Protein AF-A0A6G1WZW9-F1 (afdb_monomer_lite)

Radius of gyration: 21.24 Å; chains: 1; bounding box: 49×37×58 Å

pLDDT: mean 84.38, std 17.24, range [28.78, 98.56]

Secondary structure (DSSP, 8-state):
----SHHHHHHHHHHHHHHHHHHHTT-------PPPPPPTT-EE-PPPSSSTTSSHHHHHHHHTT-EEEEEE-SS-HHHHHHHHHHHHHHTTPEEEEEEEEETTEEEEEEEETTEEEEEEEETTEEEEEEEEHHHHHHHHHHHHHHHHTSPPPP-EEEEEEETTEEEEEEEE--B-GGGEEEEEESSTT----EE-SS-B-SSEEEEEE--SEEEEEEEEETTT--EEEEEEEEEE-

Structure (mmCIF, N/CA/C/O backbone):
data_AF-A0A6G1WZW9-F1
#
_entry.id   AF-A0A6G1WZW9-F1
#
loop_
_atom_site.group_PDB
_atom_site.id
_atom_site.type_symbol
_atom_site.label_atom_id
_atom_site.label_alt_id
_atom_site.label_comp_id
_atom_site.label_asym_id
_atom_site.label_entity_id
_atom_site.label_seq_id
_atom_site.pdbx_PDB_ins_code
_atom_site.Cartn_x
_atom_site.Cartn_y
_atom_site.Cartn_z
_atom_site.occupancy
_atom_site.B_iso_or_equiv
_atom_site.auth_seq_id
_atom_site.auth_comp_id
_atom_site.auth_asym_id
_atom_site.auth_atom_id
_atom_site.pdbx_PDB_model_num
ATOM 1 N N . MET A 1 1 ? -11.661 20.742 0.330 1.00 28.78 1 MET A N 1
ATOM 2 C CA . MET A 1 1 ? -10.352 20.263 -0.166 1.00 28.78 1 MET A CA 1
ATOM 3 C C . MET A 1 1 ? -10.230 18.809 0.256 1.00 28.78 1 MET A C 1
ATOM 5 O O . MET A 1 1 ? -10.543 18.495 1.394 1.00 28.78 1 MET A O 1
ATOM 9 N N . ARG A 1 2 ? -9.991 17.907 -0.697 1.00 29.84 2 ARG A N 1
ATOM 10 C CA . ARG A 1 2 ? -10.189 16.458 -0.561 1.00 29.84 2 ARG A CA 1
ATOM 11 C C . ARG A 1 2 ? -8.811 15.830 -0.314 1.00 29.84 2 ARG A C 1
ATOM 13 O O . ARG A 1 2 ? -8.079 15.646 -1.274 1.00 29.84 2 ARG A O 1
ATOM 20 N N . ASN A 1 3 ? -8.464 15.540 0.945 1.00 31.55 3 ASN A N 1
ATOM 21 C CA . ASN A 1 3 ? -7.230 14.841 1.354 1.00 31.55 3 ASN A CA 1
ATOM 22 C C . ASN A 1 3 ? -7.277 13.356 0.945 1.00 31.55 3 ASN A C 1
ATOM 24 O O . ASN A 1 3 ? -7.339 12.462 1.782 1.00 31.55 3 ASN A O 1
ATOM 28 N N . ARG A 1 4 ? -7.325 13.081 -0.358 1.00 34.53 4 ARG A N 1
ATOM 29 C CA . ARG A 1 4 ? -7.194 11.734 -0.923 1.00 34.53 4 ARG A CA 1
ATOM 30 C C . ARG A 1 4 ? -5.860 11.691 -1.650 1.00 34.53 4 ARG A C 1
ATOM 32 O O . ARG A 1 4 ? -5.701 12.419 -2.621 1.00 34.53 4 ARG A O 1
ATOM 39 N N . GLY A 1 5 ? -4.908 10.910 -1.152 1.00 38.69 5 GLY A N 1
ATOM 40 C CA . GLY A 1 5 ? -3.671 10.653 -1.890 1.00 38.69 5 GLY A CA 1
ATOM 41 C C . GLY A 1 5 ? -2.521 10.140 -1.034 1.00 38.69 5 GLY A C 1
ATOM 42 O O . GLY A 1 5 ? -1.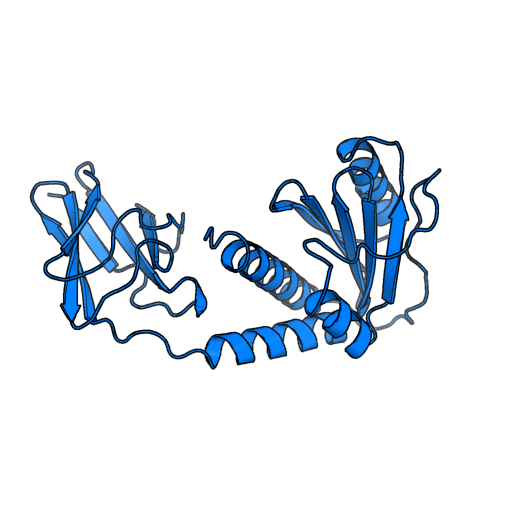861 9.196 -1.421 1.00 38.69 5 GLY A O 1
ATOM 43 N N . ILE A 1 6 ? -2.290 10.687 0.159 1.00 42.31 6 ILE A N 1
ATOM 44 C CA . ILE A 1 6 ? -1.023 10.408 0.858 1.00 42.31 6 ILE A CA 1
ATOM 45 C C . ILE A 1 6 ? -1.021 9.024 1.543 1.00 42.31 6 ILE A C 1
ATOM 47 O O . ILE A 1 6 ? -0.039 8.295 1.462 1.00 42.31 6 ILE A O 1
ATOM 51 N N . SER A 1 7 ? -2.135 8.594 2.145 1.00 49.25 7 SER A N 1
ATOM 52 C CA . SER A 1 7 ? -2.177 7.342 2.925 1.00 49.25 7 SER A CA 1
ATOM 53 C C . SER A 1 7 ? -2.029 6.063 2.086 1.00 49.25 7 SER A C 1
ATOM 55 O O . SER A 1 7 ? -1.338 5.133 2.502 1.00 49.25 7 SER A O 1
ATOM 57 N N . SER A 1 8 ? -2.642 6.004 0.901 1.00 46.62 8 SER A N 1
ATOM 58 C CA . SER A 1 8 ? -2.640 4.795 0.063 1.00 46.62 8 SER A CA 1
ATOM 59 C C . SER A 1 8 ? -1.301 4.578 -0.648 1.00 46.62 8 SER A C 1
ATOM 61 O O . SER A 1 8 ? -0.878 3.441 -0.836 1.00 46.62 8 SER A O 1
ATOM 63 N N . VAL A 1 9 ? -0.608 5.669 -0.980 1.00 50.78 9 VAL A N 1
ATOM 64 C CA . VAL A 1 9 ? 0.716 5.659 -1.624 1.00 50.78 9 VAL A CA 1
ATOM 65 C C . VAL A 1 9 ? 1.805 5.234 -0.644 1.00 50.78 9 VAL A C 1
ATOM 67 O O . VAL A 1 9 ? 2.686 4.455 -0.997 1.00 50.78 9 VAL A O 1
ATOM 70 N N . ILE A 1 10 ? 1.699 5.661 0.617 1.00 51.78 10 ILE A N 1
ATOM 71 C CA . ILE A 1 10 ? 2.628 5.266 1.683 1.00 51.78 10 ILE A CA 1
ATOM 72 C C . ILE A 1 10 ? 2.510 3.768 1.995 1.00 51.78 10 ILE A C 1
ATOM 74 O O . ILE A 1 10 ? 3.528 3.086 2.092 1.00 51.78 10 ILE A O 1
ATOM 78 N N . LEU A 1 11 ? 1.288 3.230 2.108 1.00 48.59 11 LEU A N 1
ATOM 79 C CA . LEU A 1 11 ? 1.086 1.801 2.374 1.00 48.59 11 LEU A CA 1
ATOM 80 C C . LEU A 1 11 ? 1.647 0.932 1.237 1.00 48.59 11 LEU A C 1
ATOM 82 O O . LEU A 1 11 ? 2.302 -0.072 1.503 1.00 48.59 11 LEU A O 1
ATOM 86 N N . LEU A 1 12 ? 1.443 1.344 -0.019 1.00 55.56 12 LEU A N 1
ATOM 87 C CA . LEU A 1 12 ? 1.999 0.670 -1.193 1.00 55.56 12 LEU A CA 1
ATOM 88 C C . LEU A 1 12 ? 3.527 0.598 -1.146 1.00 55.56 12 LEU A C 1
ATOM 90 O O . LEU A 1 12 ? 4.101 -0.460 -1.373 1.00 55.56 12 LEU A O 1
ATOM 94 N N . MET A 1 13 ? 4.179 1.712 -0.829 1.00 58.22 13 M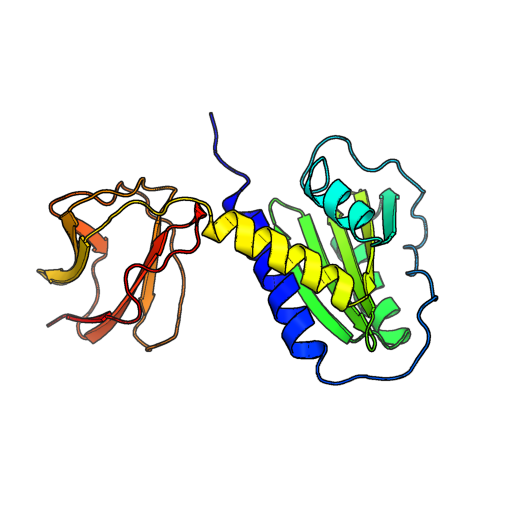ET A N 1
ATOM 95 C CA . MET A 1 13 ? 5.637 1.817 -0.852 1.00 58.22 13 MET A CA 1
ATOM 96 C C . MET A 1 13 ? 6.293 1.059 0.302 1.00 58.22 13 MET A C 1
ATOM 98 O O . MET A 1 13 ? 7.293 0.378 0.092 1.00 58.22 13 MET A O 1
ATOM 102 N N . VAL A 1 14 ? 5.684 1.080 1.492 1.00 53.62 14 VAL A N 1
ATOM 103 C CA . VAL A 1 14 ? 6.112 0.248 2.627 1.00 53.62 14 VAL A CA 1
ATOM 104 C C . VAL A 1 14 ? 5.950 -1.239 2.298 1.00 53.62 14 VAL A C 1
ATOM 106 O O . VAL A 1 14 ? 6.833 -2.031 2.612 1.00 53.62 14 VAL A O 1
ATOM 109 N N . VAL A 1 15 ? 4.876 -1.630 1.604 1.00 55.22 15 VAL A N 1
ATOM 110 C CA . VAL A 1 15 ? 4.689 -3.012 1.139 1.00 55.22 15 VAL A CA 1
ATOM 111 C C . VAL A 1 15 ? 5.742 -3.385 0.088 1.00 55.22 15 VAL A C 1
ATOM 113 O O . VAL A 1 15 ? 6.395 -4.408 0.246 1.00 55.22 15 VAL A O 1
ATOM 116 N N . ILE A 1 16 ? 5.993 -2.552 -0.928 1.00 59.66 16 ILE A N 1
ATOM 117 C CA . ILE A 1 16 ? 7.043 -2.801 -1.936 1.00 59.66 16 ILE A CA 1
ATOM 118 C C . ILE A 1 16 ? 8.416 -2.973 -1.265 1.00 59.66 16 ILE A C 1
ATOM 120 O O . ILE A 1 16 ? 9.127 -3.937 -1.546 1.00 59.66 16 ILE A O 1
ATOM 124 N N . ALA A 1 17 ? 8.760 -2.080 -0.337 1.00 54.97 17 ALA A N 1
ATOM 125 C CA . ALA A 1 17 ? 10.016 -2.105 0.398 1.00 54.97 17 ALA A CA 1
ATOM 126 C C . ALA A 1 17 ? 10.187 -3.354 1.269 1.00 54.97 17 ALA A C 1
ATOM 128 O O . ALA A 1 17 ? 11.214 -4.026 1.196 1.00 54.97 17 ALA A O 1
ATOM 129 N N . ILE A 1 18 ? 9.172 -3.693 2.073 1.00 54.22 18 ILE A N 1
ATOM 130 C CA . ILE A 1 18 ? 9.205 -4.867 2.955 1.00 54.22 18 ILE A CA 1
ATOM 131 C C . ILE A 1 18 ? 9.372 -6.145 2.134 1.00 54.22 18 ILE A C 1
ATOM 133 O O . ILE A 1 18 ? 10.120 -7.037 2.543 1.00 54.22 18 ILE A O 1
ATOM 137 N N . ILE A 1 19 ? 8.720 -6.244 0.971 1.00 56.47 19 ILE A N 1
ATOM 138 C CA . ILE A 1 19 ? 8.815 -7.470 0.183 1.00 56.47 19 ILE A CA 1
ATOM 139 C C . ILE A 1 19 ? 10.191 -7.598 -0.499 1.00 56.47 19 ILE A C 1
ATOM 141 O O . ILE A 1 19 ? 10.751 -8.694 -0.519 1.00 56.47 19 ILE A O 1
ATOM 145 N N . PHE A 1 20 ? 10.797 -6.499 -0.962 1.00 54.00 20 PHE A N 1
ATOM 146 C CA . PHE A 1 20 ? 12.168 -6.540 -1.488 1.00 54.00 20 PHE A CA 1
ATOM 147 C C . PHE A 1 20 ? 13.218 -6.858 -0.407 1.00 54.00 20 PHE A C 1
ATOM 149 O O . PHE A 1 20 ? 14.160 -7.604 -0.679 1.00 54.00 20 PHE A O 1
ATOM 156 N N . ILE A 1 21 ? 13.026 -6.401 0.838 1.00 53.59 21 ILE A N 1
ATOM 157 C CA . ILE A 1 21 ? 13.901 -6.749 1.975 1.00 53.59 21 ILE A CA 1
ATOM 158 C C . ILE A 1 21 ? 13.804 -8.246 2.315 1.00 53.59 21 ILE A C 1
ATOM 160 O O . ILE A 1 21 ? 14.825 -8.901 2.527 1.00 53.59 21 ILE A O 1
ATOM 164 N N . ALA A 1 22 ? 12.595 -8.821 2.333 1.00 47.50 22 ALA A N 1
ATOM 165 C CA . ALA A 1 22 ? 12.401 -10.236 2.658 1.00 47.50 22 ALA A CA 1
ATOM 166 C C . ALA A 1 22 ? 13.015 -11.179 1.607 1.00 47.50 22 ALA A C 1
ATOM 168 O O . ALA A 1 22 ? 13.527 -12.246 1.948 1.00 47.50 22 ALA A O 1
ATOM 169 N N . ALA A 1 23 ? 12.988 -10.785 0.335 1.00 48.12 23 ALA A N 1
ATOM 170 C CA . ALA A 1 23 ? 13.465 -11.612 -0.764 1.00 48.12 23 ALA A CA 1
ATOM 171 C C . ALA A 1 23 ? 14.936 -11.340 -1.157 1.00 48.12 23 ALA A C 1
ATOM 173 O O . ALA A 1 23 ? 15.568 -12.201 -1.773 1.00 48.12 23 ALA A O 1
ATOM 174 N N . GLY A 1 24 ? 15.532 -10.211 -0.754 1.00 45.97 24 GLY A N 1
ATOM 175 C CA . GLY A 1 24 ? 16.951 -9.893 -0.981 1.00 45.97 24 GLY A CA 1
ATOM 176 C C . GLY A 1 24 ? 17.954 -10.756 -0.203 1.00 45.97 24 GLY A C 1
ATOM 177 O O . GLY A 1 24 ? 19.117 -10.851 -0.588 1.00 45.97 24 GLY A O 1
ATOM 178 N N . TYR A 1 25 ? 17.519 -11.472 0.837 1.00 49.00 25 TYR A N 1
ATOM 179 C CA . TYR A 1 25 ? 18.408 -12.329 1.632 1.00 49.00 25 TYR A CA 1
ATOM 180 C C . TYR A 1 25 ? 18.945 -13.569 0.890 1.00 49.00 25 TYR A C 1
ATOM 182 O O . TYR A 1 25 ? 19.850 -14.227 1.403 1.00 49.00 25 TYR A O 1
ATOM 190 N N . PHE A 1 26 ? 18.424 -13.915 -0.297 1.00 42.56 26 PHE A N 1
ATOM 191 C CA . PHE A 1 26 ? 18.672 -15.230 -0.906 1.00 42.56 26 PHE A CA 1
ATOM 192 C C . PHE A 1 26 ? 19.530 -15.248 -2.184 1.00 42.56 26 PHE A C 1
ATOM 194 O O . PHE A 1 26 ? 19.677 -16.309 -2.787 1.00 42.56 26 PHE A O 1
ATOM 201 N N . SER A 1 27 ? 20.115 -14.147 -2.669 1.00 41.75 27 SER A N 1
ATOM 202 C CA . SER A 1 27 ? 20.816 -14.209 -3.968 1.00 41.75 27 SER A CA 1
ATOM 203 C C . SER A 1 27 ? 22.025 -13.291 -4.091 1.00 41.75 27 SER A C 1
ATOM 205 O O . SER A 1 27 ? 21.904 -12.074 -4.163 1.00 41.75 27 SER A O 1
ATOM 207 N N . LEU A 1 28 ? 23.206 -13.905 -4.204 1.00 39.34 28 LEU A N 1
ATOM 208 C CA . LEU A 1 28 ? 24.446 -13.246 -4.599 1.00 39.34 28 LEU A CA 1
ATOM 209 C C . LEU A 1 28 ? 25.001 -13.897 -5.872 1.00 39.34 28 LEU A C 1
ATOM 211 O O . LEU A 1 28 ? 25.071 -15.120 -5.973 1.00 39.34 28 LEU A O 1
ATOM 215 N N . THR A 1 29 ? 25.501 -13.036 -6.764 1.00 41.94 29 THR A N 1
ATOM 216 C CA . THR A 1 29 ? 26.379 -13.278 -7.931 1.00 41.94 29 THR A CA 1
ATOM 217 C C . THR A 1 29 ? 25.750 -13.461 -9.323 1.00 41.94 29 THR A C 1
ATOM 219 O O . THR A 1 29 ? 25.856 -14.512 -9.947 1.00 41.94 29 THR A O 1
ATOM 222 N N . ARG A 1 30 ? 25.280 -12.350 -9.910 1.00 43.72 30 ARG A N 1
ATOM 223 C CA . ARG A 1 30 ? 25.332 -12.096 -11.365 1.00 43.72 30 ARG A CA 1
ATOM 224 C C . ARG A 1 30 ? 25.345 -10.588 -11.640 1.00 43.72 30 ARG A C 1
ATOM 226 O O . ARG A 1 30 ? 24.999 -9.793 -10.771 1.00 43.72 30 ARG A O 1
ATOM 233 N N . LYS A 1 31 ? 25.837 -10.183 -12.815 1.00 43.81 31 LYS A N 1
ATOM 234 C CA . LYS A 1 31 ? 25.855 -8.773 -13.238 1.00 43.81 31 LYS A CA 1
ATOM 235 C C . LYS A 1 31 ? 24.488 -8.387 -13.805 1.00 43.81 31 LYS A C 1
ATOM 237 O O . LYS A 1 31 ? 24.008 -9.079 -14.701 1.00 43.81 31 LYS A O 1
ATOM 242 N N . SER A 1 32 ? 23.930 -7.287 -13.302 1.00 50.56 32 SER A N 1
ATOM 243 C CA . SER A 1 32 ? 22.724 -6.638 -13.817 1.00 50.56 32 SER A CA 1
ATOM 244 C C . SER A 1 32 ? 22.966 -6.017 -15.193 1.00 50.56 32 SER A C 1
ATOM 246 O O . SER A 1 32 ? 24.089 -5.607 -15.506 1.00 50.56 32 SER A O 1
ATOM 248 N N . GLY A 1 33 ? 21.925 -5.959 -16.027 1.00 57.50 33 GLY A N 1
ATOM 249 C CA . GLY A 1 33 ? 22.013 -5.283 -17.330 1.00 57.50 33 GLY A CA 1
ATOM 250 C C . GLY A 1 33 ? 21.022 -5.714 -18.410 1.00 57.50 33 GLY A C 1
ATOM 251 O O . GLY A 1 33 ? 21.137 -5.234 -19.533 1.00 57.50 33 GLY A O 1
ATOM 252 N N . GLU A 1 34 ? 20.077 -6.612 -18.126 1.00 71.88 34 GLU A N 1
ATOM 253 C CA . GLU A 1 34 ? 18.998 -6.891 -19.080 1.00 71.88 34 GLU A CA 1
ATOM 254 C C . GLU A 1 34 ? 17.882 -5.856 -18.891 1.00 71.88 34 GLU A C 1
ATOM 256 O O . GLU A 1 34 ? 17.328 -5.744 -17.798 1.00 71.88 34 GLU A O 1
ATOM 261 N N . GLU A 1 35 ? 17.569 -5.098 -19.942 1.00 84.56 35 GLU A N 1
ATOM 262 C CA . GLU A 1 35 ? 16.436 -4.169 -19.943 1.00 84.56 35 GLU A CA 1
ATOM 263 C C . GLU A 1 35 ? 15.110 -4.924 -19.765 1.00 84.56 35 GLU A C 1
ATOM 265 O O . GLU A 1 35 ? 14.941 -6.055 -20.239 1.00 84.56 35 GLU A O 1
ATOM 270 N N . LEU A 1 36 ? 14.146 -4.289 -19.092 1.00 92.44 36 LEU A N 1
ATOM 271 C CA . LEU A 1 36 ? 12.808 -4.855 -18.946 1.00 92.44 36 LEU A CA 1
ATOM 272 C C . LEU A 1 3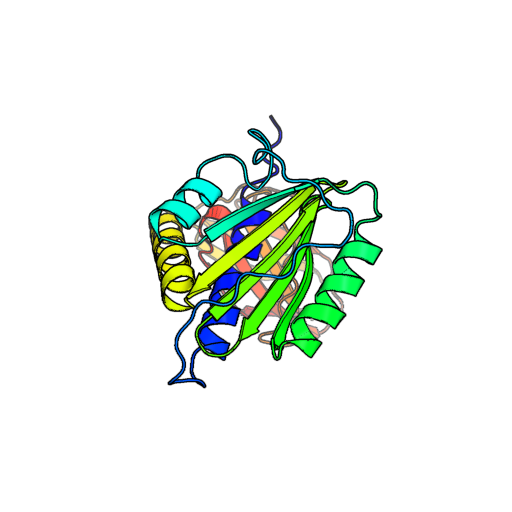6 ? 12.117 -4.998 -20.308 1.00 92.44 36 LEU A C 1
ATOM 274 O O . LEU A 1 36 ? 12.235 -4.116 -21.161 1.00 92.44 36 LEU A O 1
ATOM 278 N N . PRO A 1 37 ? 11.351 -6.082 -20.519 1.00 96.00 37 PRO A N 1
ATOM 279 C CA . PRO A 1 37 ? 10.633 -6.270 -21.766 1.00 96.00 37 PRO A CA 1
ATOM 280 C C . PRO A 1 37 ? 9.540 -5.200 -21.915 1.00 96.00 37 PRO A C 1
ATOM 282 O O . PRO A 1 37 ? 8.797 -4.908 -20.976 1.00 96.00 37 PRO A O 1
ATOM 285 N N . VAL A 1 38 ? 9.432 -4.615 -23.107 1.00 96.25 38 VAL A N 1
ATOM 286 C CA . VAL A 1 38 ? 8.397 -3.625 -23.441 1.00 96.25 38 VAL A CA 1
ATOM 287 C C . VAL A 1 38 ? 7.176 -4.344 -24.006 1.00 96.25 38 VAL A C 1
ATOM 289 O O . VAL A 1 38 ? 7.316 -5.202 -24.880 1.00 96.25 38 VAL A O 1
ATOM 292 N N . TYR A 1 39 ? 5.983 -3.991 -23.519 1.00 97.06 39 TYR A N 1
ATOM 293 C CA . TYR A 1 39 ? 4.730 -4.577 -23.996 1.00 97.06 39 TYR A CA 1
ATOM 294 C C . TYR A 1 39 ? 4.574 -4.422 -25.528 1.00 97.06 39 TYR A C 1
ATOM 296 O O . TYR A 1 39 ? 4.766 -3.316 -26.048 1.00 97.06 39 TYR A O 1
ATOM 304 N N . PRO A 1 40 ? 4.213 -5.484 -26.278 1.00 97.88 40 PRO A N 1
ATOM 305 C CA . PRO A 1 40 ? 4.080 -5.419 -27.729 1.00 97.88 40 PRO A CA 1
ATOM 306 C C . PRO A 1 40 ? 3.065 -4.365 -28.180 1.00 97.88 40 PRO A C 1
ATOM 308 O O . PRO A 1 40 ? 1.918 -4.355 -27.747 1.00 97.88 40 PRO A O 1
ATOM 311 N N . GLY A 1 41 ? 3.485 -3.478 -29.083 1.00 95.69 41 GLY A N 1
ATOM 312 C CA . GLY A 1 41 ? 2.637 -2.390 -29.578 1.00 95.69 41 GLY A CA 1
ATOM 313 C C . GLY A 1 41 ? 2.557 -1.171 -28.655 1.00 95.69 41 GLY A C 1
ATOM 314 O O . GLY A 1 41 ? 1.885 -0.205 -29.011 1.00 95.69 41 GLY A O 1
ATOM 315 N N . ALA A 1 42 ? 3.253 -1.176 -27.513 1.00 96.88 42 ALA A N 1
ATOM 316 C CA . ALA A 1 42 ? 3.426 0.031 -26.720 1.00 96.88 42 ALA A CA 1
ATOM 317 C C . ALA A 1 42 ? 4.370 1.019 -27.428 1.00 96.88 42 ALA A C 1
ATOM 319 O O . ALA A 1 42 ? 5.364 0.624 -28.042 1.00 96.88 42 ALA A O 1
ATOM 320 N N . ALA A 1 43 ? 4.064 2.311 -27.333 1.00 96.25 43 ALA A N 1
ATOM 321 C CA . ALA A 1 43 ? 4.878 3.392 -27.881 1.00 96.25 43 ALA A CA 1
ATOM 322 C C . ALA A 1 43 ? 5.536 4.188 -26.743 1.00 96.25 43 ALA A C 1
ATOM 324 O O . ALA A 1 43 ? 4.874 4.407 -25.726 1.00 96.25 43 ALA A O 1
ATOM 325 N N . PRO A 1 44 ? 6.798 4.642 -26.880 1.00 94.12 44 PRO A N 1
ATOM 326 C CA . PRO A 1 44 ? 7.424 5.513 -25.889 1.00 94.12 44 PRO A CA 1
ATOM 327 C C . PRO A 1 44 ? 6.566 6.746 -25.603 1.00 94.12 44 PRO A C 1
ATOM 329 O O . PRO A 1 44 ? 5.965 7.319 -26.513 1.00 94.12 44 PRO A O 1
ATOM 332 N N . SER A 1 45 ? 6.518 7.151 -24.340 1.00 90.69 45 SER A N 1
ATOM 333 C CA . SER A 1 45 ? 5.778 8.321 -23.880 1.00 90.69 45 SER A CA 1
ATOM 334 C C . SER A 1 45 ? 6.626 9.128 -22.913 1.00 90.69 45 SER A C 1
ATOM 336 O O . SER A 1 45 ? 7.499 8.591 -22.232 1.00 90.69 45 SER A O 1
ATOM 338 N N . GLU A 1 46 ? 6.328 10.417 -22.805 1.00 86.88 46 GLU A N 1
ATOM 339 C CA . GLU A 1 46 ? 6.786 11.203 -21.667 1.00 86.88 46 GLU A CA 1
ATOM 340 C C . GLU A 1 46 ? 6.098 10.703 -20.393 1.00 86.88 46 GLU A C 1
ATOM 342 O O . GLU A 1 46 ? 4.963 10.205 -20.427 1.00 86.88 46 GLU A O 1
ATOM 347 N N . ILE A 1 47 ? 6.806 10.805 -19.270 1.00 79.56 47 ILE A N 1
ATOM 348 C CA . ILE A 1 47 ? 6.244 10.467 -17.967 1.00 79.56 47 ILE A CA 1
ATOM 349 C C . ILE A 1 47 ? 5.213 11.551 -17.626 1.00 79.56 47 ILE A C 1
ATOM 351 O O . ILE A 1 47 ? 5.554 12.732 -17.702 1.00 79.56 47 ILE A O 1
ATOM 355 N N . PRO A 1 48 ? 3.963 11.197 -17.275 1.00 73.31 48 PRO A N 1
ATOM 356 C CA . PRO A 1 48 ? 2.928 12.192 -17.028 1.00 73.31 48 PRO A CA 1
ATOM 357 C C . PRO A 1 48 ? 3.341 13.200 -15.948 1.00 73.31 48 PRO A C 1
ATOM 359 O O . PRO A 1 48 ? 3.698 12.811 -14.838 1.00 73.31 48 PRO A O 1
ATOM 362 N N . GLU A 1 49 ? 3.203 14.498 -16.238 1.00 73.19 49 GLU A N 1
ATOM 363 C CA . GLU A 1 49 ? 3.452 15.580 -15.267 1.00 73.19 49 GLU A CA 1
ATOM 364 C C . GLU A 1 49 ? 2.446 15.597 -14.104 1.00 73.19 49 GLU A C 1
ATOM 366 O O . GLU A 1 49 ? 2.638 16.305 -13.119 1.00 73.19 49 GLU A O 1
ATOM 371 N N . SER A 1 50 ? 1.366 14.819 -14.202 1.00 67.94 50 SER A N 1
ATOM 372 C CA . SER A 1 50 ? 0.352 14.671 -13.159 1.00 67.94 50 SER A CA 1
ATOM 373 C C . SER A 1 50 ? -0.003 13.201 -12.941 1.00 67.94 50 SER A C 1
ATOM 375 O O . SER A 1 50 ? -0.238 12.476 -13.908 1.00 67.94 50 SER A O 1
ATOM 377 N N . GLY A 1 51 ? -0.124 12.776 -11.685 1.00 67.06 51 GLY A N 1
ATOM 378 C CA . GLY A 1 51 ? -0.546 11.430 -11.302 1.00 67.06 51 GLY A CA 1
ATOM 379 C C . GLY A 1 51 ? 0.297 10.849 -10.170 1.00 67.06 51 GLY A C 1
ATOM 380 O O . GLY A 1 51 ? 1.099 11.536 -9.551 1.00 67.06 51 GLY A O 1
ATOM 381 N N . LEU A 1 52 ? 0.126 9.555 -9.902 1.00 62.31 52 LEU A N 1
ATOM 382 C CA . LEU A 1 52 ? 0.851 8.864 -8.831 1.00 62.31 52 LEU A CA 1
ATOM 383 C C . LEU A 1 52 ? 2.384 8.897 -9.010 1.00 62.31 52 LEU A C 1
ATOM 385 O O . LEU A 1 52 ? 3.121 8.869 -8.033 1.00 62.31 52 LEU A O 1
ATOM 389 N N . PHE A 1 53 ? 2.843 8.989 -10.260 1.00 64.31 53 PHE A N 1
ATOM 390 C CA . PHE A 1 53 ? 4.258 9.047 -10.638 1.00 64.31 53 PHE A CA 1
ATOM 391 C C . PHE A 1 53 ? 4.712 10.437 -11.094 1.00 64.31 53 PHE A C 1
ATOM 393 O O . PHE A 1 53 ? 5.813 10.579 -11.616 1.00 64.31 53 PHE A O 1
ATOM 400 N N . SER A 1 54 ? 3.891 11.470 -10.900 1.00 62.50 54 SER A N 1
ATOM 401 C CA . SER A 1 54 ? 4.362 12.841 -11.069 1.00 62.50 54 SER A CA 1
ATOM 402 C C . SER A 1 54 ? 4.981 13.347 -9.772 1.00 62.50 54 SER A C 1
ATOM 404 O O . SER A 1 54 ? 4.352 13.241 -8.719 1.00 62.50 54 SER A O 1
ATOM 406 N N . GLY A 1 55 ? 6.165 13.954 -9.848 1.00 70.81 55 GLY A N 1
ATOM 407 C CA . GLY A 1 55 ? 6.776 14.663 -8.722 1.00 70.81 55 GLY A CA 1
ATOM 408 C C . GLY A 1 55 ? 7.836 13.859 -7.966 1.00 70.81 55 GLY A C 1
ATOM 409 O O . GLY A 1 55 ? 8.707 13.245 -8.581 1.00 70.81 55 GLY A O 1
ATOM 410 N N . GLU A 1 56 ? 7.778 13.920 -6.633 1.00 73.19 56 GLU A N 1
ATOM 411 C CA . GLU A 1 56 ? 8.847 13.498 -5.710 1.00 73.19 56 GLU A CA 1
ATOM 412 C C . GLU A 1 56 ? 9.225 12.018 -5.861 1.00 73.19 56 GLU A C 1
ATOM 414 O O . GLU A 1 56 ? 10.402 11.719 -6.006 1.00 73.19 56 GLU A O 1
ATOM 419 N N . LEU A 1 57 ? 8.255 11.102 -5.983 1.00 75.38 57 LEU A N 1
ATOM 420 C CA . LEU A 1 57 ? 8.533 9.662 -6.116 1.00 75.38 57 LEU A CA 1
ATOM 421 C C . LEU A 1 57 ? 9.417 9.324 -7.327 1.00 75.38 57 LEU A C 1
ATOM 423 O O . LEU A 1 57 ? 10.358 8.539 -7.226 1.00 75.38 57 LEU A O 1
ATOM 427 N N . LEU A 1 58 ? 9.109 9.905 -8.487 1.00 79.69 58 LEU A N 1
ATOM 428 C CA . LEU A 1 58 ? 9.900 9.680 -9.692 1.00 79.69 58 LEU A CA 1
ATOM 429 C C . LEU A 1 58 ? 11.293 10.297 -9.553 1.00 79.69 58 LEU A C 1
ATOM 431 O O . LEU A 1 58 ? 12.281 9.687 -9.961 1.00 79.69 58 LEU A O 1
ATOM 435 N N . SER A 1 59 ? 11.360 11.496 -8.971 1.00 84.19 59 SER A N 1
ATOM 436 C CA . SER A 1 59 ? 12.625 12.164 -8.678 1.00 84.19 59 SER A CA 1
ATOM 437 C C . SER A 1 59 ? 13.497 11.317 -7.751 1.00 84.19 59 SER A C 1
ATOM 439 O O . SER A 1 59 ? 14.692 11.204 -8.001 1.00 84.19 59 SER A O 1
ATOM 441 N N . ASP A 1 60 ? 12.909 10.675 -6.743 1.00 85.25 60 ASP A N 1
ATOM 442 C CA . ASP A 1 60 ? 13.615 9.805 -5.802 1.00 85.25 60 ASP A CA 1
ATOM 443 C C . ASP A 1 60 ? 14.121 8.532 -6.477 1.00 85.25 60 ASP A C 1
ATOM 445 O O . ASP A 1 60 ? 15.262 8.126 -6.267 1.00 85.25 60 ASP A O 1
ATOM 449 N N . PHE A 1 61 ? 13.311 7.924 -7.348 1.00 86.75 61 PHE A N 1
ATOM 450 C CA . PHE A 1 61 ? 13.734 6.759 -8.128 1.00 86.75 61 PHE A CA 1
ATOM 451 C C . PHE A 1 61 ? 14.955 7.106 -8.980 1.00 86.75 61 PHE A C 1
ATOM 453 O O . PHE A 1 61 ? 15.989 6.439 -8.903 1.00 86.75 61 PHE A O 1
ATOM 460 N N . VAL A 1 62 ? 14.866 8.195 -9.741 1.00 87.12 62 VAL A N 1
ATOM 461 C CA . VAL A 1 62 ? 15.954 8.632 -10.618 1.00 87.12 62 VAL A CA 1
ATOM 462 C C . VAL A 1 62 ? 17.184 9.069 -9.814 1.00 87.12 62 VAL A C 1
ATOM 464 O O . VAL A 1 62 ? 18.304 8.737 -10.204 1.00 87.12 62 VAL A O 1
ATOM 467 N N . SER A 1 63 ? 17.014 9.757 -8.679 1.00 90.81 63 SER A N 1
ATOM 468 C CA . SER A 1 63 ? 18.130 10.210 -7.831 1.00 90.81 63 SER A CA 1
ATOM 469 C C . SER A 1 63 ? 18.909 9.048 -7.208 1.00 90.81 63 SER A C 1
ATOM 471 O O . SER A 1 63 ? 20.121 9.154 -7.026 1.00 90.81 63 SER A O 1
ATOM 473 N N . HIS A 1 64 ? 18.244 7.915 -6.978 1.00 89.38 64 HIS A N 1
ATOM 474 C CA . HIS A 1 64 ? 18.856 6.672 -6.509 1.00 89.38 64 HIS A CA 1
ATOM 475 C C . HIS A 1 64 ? 19.365 5.778 -7.646 1.00 89.38 64 HIS A C 1
ATOM 477 O O . HIS A 1 64 ? 19.866 4.681 -7.399 1.00 89.38 64 HIS A O 1
ATOM 483 N N . GLY A 1 65 ? 19.277 6.228 -8.900 1.00 89.25 65 GLY A N 1
ATOM 484 C CA . GLY A 1 65 ? 19.749 5.485 -10.066 1.00 89.25 65 GLY A CA 1
ATOM 485 C C . GLY A 1 65 ? 18.842 4.325 -10.478 1.00 89.25 65 GLY A C 1
ATOM 486 O O . GLY A 1 65 ? 19.314 3.403 -11.145 1.00 89.25 65 GLY A O 1
ATOM 487 N N . ILE A 1 66 ? 17.568 4.347 -10.080 1.00 88.94 66 ILE A N 1
ATOM 488 C CA . ILE A 1 66 ? 16.543 3.444 -10.604 1.00 88.94 66 ILE A CA 1
ATOM 489 C C . ILE A 1 66 ? 16.146 3.952 -11.988 1.00 88.94 66 ILE A C 1
ATOM 491 O O . ILE A 1 66 ? 15.780 5.116 -12.168 1.00 88.94 66 ILE A O 1
ATOM 495 N N . SER A 1 67 ? 16.221 3.070 -12.981 1.00 89.69 67 SER A N 1
ATOM 496 C CA . SER A 1 67 ? 15.767 3.370 -14.333 1.00 89.69 67 SER A CA 1
ATOM 497 C C . SER A 1 67 ? 14.247 3.427 -14.355 1.00 89.69 67 SER A C 1
ATOM 499 O O . SER A 1 67 ? 13.594 2.513 -13.850 1.00 89.69 67 SER A O 1
ATOM 501 N N . VAL A 1 68 ? 13.684 4.476 -14.956 1.00 89.00 68 VAL A N 1
ATOM 502 C CA . VAL A 1 68 ? 12.240 4.619 -15.153 1.00 89.00 68 VAL A CA 1
ATOM 503 C C . VAL A 1 68 ? 11.957 4.915 -16.617 1.00 89.00 68 VAL A C 1
ATOM 505 O O . VAL A 1 68 ? 12.607 5.754 -17.235 1.00 89.00 68 VAL A O 1
ATOM 508 N N . SER A 1 69 ? 10.991 4.208 -17.191 1.00 89.31 69 SER A N 1
ATOM 509 C CA . SER A 1 69 ? 10.561 4.373 -18.580 1.00 89.31 69 SER A CA 1
ATOM 510 C C . SER A 1 69 ? 9.042 4.423 -18.655 1.00 89.31 69 SER A C 1
ATOM 512 O O . SER A 1 69 ? 8.367 3.671 -17.953 1.00 89.31 69 SER A O 1
ATOM 514 N N . ALA A 1 70 ? 8.504 5.283 -19.519 1.00 91.12 70 ALA A N 1
ATOM 515 C CA . ALA A 1 70 ? 7.071 5.398 -19.750 1.00 91.12 70 ALA A CA 1
ATOM 516 C C . ALA A 1 70 ? 6.702 5.068 -21.195 1.00 91.12 70 ALA A C 1
ATOM 518 O O . ALA A 1 70 ? 7.407 5.402 -22.150 1.00 91.12 70 ALA A O 1
ATOM 519 N N . TYR A 1 71 ? 5.553 4.422 -21.333 1.00 94.06 71 TYR A N 1
ATOM 520 C CA . TYR A 1 71 ? 4.976 4.005 -22.595 1.00 94.06 71 TYR A CA 1
ATOM 521 C C . TYR A 1 71 ? 3.467 4.242 -22.583 1.00 94.06 71 TYR A C 1
ATOM 523 O O . TYR A 1 71 ? 2.839 4.319 -21.527 1.00 94.06 71 TYR A O 1
ATOM 531 N N . THR A 1 72 ? 2.875 4.316 -23.767 1.00 94.62 72 THR A N 1
ATOM 532 C CA . THR A 1 72 ? 1.425 4.286 -23.961 1.00 94.62 72 THR A CA 1
ATOM 533 C C . THR A 1 72 ? 1.020 3.041 -24.735 1.00 94.62 72 THR A C 1
ATOM 535 O O . THR A 1 72 ? 1.754 2.561 -25.598 1.00 94.62 72 THR A O 1
ATOM 538 N N . THR A 1 73 ? -0.153 2.503 -24.425 1.00 95.88 73 THR A N 1
ATOM 539 C CA . THR A 1 73 ? -0.747 1.344 -25.091 1.00 95.88 73 THR A CA 1
ATOM 540 C C . THR A 1 73 ? -2.253 1.539 -25.226 1.00 95.88 73 THR A C 1
ATOM 542 O O . THR A 1 73 ? -2.910 2.074 -24.337 1.00 95.88 73 THR A O 1
ATOM 545 N N . GLY A 1 74 ? -2.814 1.107 -26.359 1.00 94.88 74 GLY A N 1
ATOM 546 C CA . GLY A 1 74 ? -4.265 1.082 -26.584 1.00 94.88 74 GLY A CA 1
ATOM 547 C C . GLY A 1 74 ? -4.954 -0.157 -26.002 1.00 94.88 74 GLY A C 1
ATOM 548 O O . GLY A 1 74 ? -6.141 -0.366 -26.242 1.00 94.88 74 GLY A O 1
ATOM 549 N N . THR A 1 75 ? -4.202 -0.998 -25.294 1.00 95.94 75 THR A N 1
ATOM 550 C CA . THR A 1 75 ? -4.655 -2.300 -24.801 1.00 95.94 75 THR A CA 1
ATOM 551 C C . THR A 1 75 ? -5.208 -2.193 -23.384 1.00 95.94 75 THR A C 1
ATOM 553 O O . THR A 1 75 ? -4.864 -1.276 -22.641 1.00 95.94 75 THR A O 1
ATOM 556 N N . SER A 1 76 ? -6.092 -3.116 -22.998 1.00 93.31 76 SER A N 1
ATOM 557 C CA . SER A 1 76 ? -6.685 -3.095 -21.661 1.00 93.31 76 SER A CA 1
ATOM 558 C C . SER A 1 76 ? -5.634 -3.348 -20.563 1.00 93.31 76 SER A C 1
ATOM 560 O O . SER A 1 76 ? -4.721 -4.150 -20.782 1.00 93.31 76 SER A O 1
ATOM 562 N N . PRO A 1 77 ? -5.788 -2.749 -19.363 1.00 91.50 77 PRO A N 1
ATOM 563 C CA . PRO A 1 77 ? -4.880 -2.966 -18.235 1.00 91.50 77 PRO A CA 1
ATOM 564 C C . PRO A 1 77 ? -4.615 -4.445 -17.940 1.00 91.50 77 PRO A C 1
ATOM 566 O O . PRO A 1 77 ? -3.470 -4.874 -17.845 1.00 91.50 77 PRO A O 1
ATOM 569 N N . ASN A 1 78 ? -5.675 -5.255 -17.858 1.00 92.06 78 ASN A N 1
ATOM 570 C CA . ASN A 1 78 ? -5.567 -6.670 -17.502 1.00 92.06 78 ASN A CA 1
ATOM 571 C C . ASN A 1 78 ? -4.722 -7.462 -18.504 1.00 92.06 78 ASN A C 1
ATOM 573 O O . ASN A 1 78 ? -3.898 -8.269 -18.092 1.00 92.06 78 ASN A O 1
ATOM 577 N N . GLU A 1 79 ? -4.882 -7.193 -19.798 1.00 95.38 79 GLU A N 1
ATOM 578 C CA . GLU A 1 79 ? -4.132 -7.879 -20.849 1.00 95.38 79 GLU A CA 1
ATOM 579 C C . GLU A 1 79 ? -2.641 -7.508 -20.829 1.00 95.38 79 GLU A C 1
ATOM 581 O O . GLU A 1 79 ? -1.783 -8.378 -20.986 1.00 95.38 79 GLU A O 1
ATOM 586 N N . VAL A 1 80 ? -2.315 -6.239 -20.555 1.00 95.56 80 VAL A N 1
ATOM 587 C CA . VAL A 1 80 ? -0.924 -5.793 -20.363 1.00 95.56 80 VAL A CA 1
ATOM 588 C C . VAL A 1 80 ? -0.292 -6.497 -19.162 1.00 95.56 80 VAL A C 1
ATOM 590 O O . VAL A 1 80 ? 0.820 -7.019 -19.250 1.00 95.56 80 VAL A O 1
ATOM 593 N N . LEU A 1 81 ? -1.008 -6.556 -18.039 1.00 94.50 81 LEU A N 1
ATOM 594 C CA . LEU A 1 81 ? -0.520 -7.174 -16.806 1.00 94.50 81 LEU A CA 1
ATOM 595 C C . LEU A 1 81 ? -0.374 -8.695 -16.947 1.00 94.50 81 LEU A C 1
ATOM 597 O O . LEU A 1 81 ? 0.621 -9.251 -16.486 1.00 94.50 81 LEU A O 1
ATOM 601 N N . ASP A 1 82 ? -1.320 -9.370 -17.605 1.00 96.12 82 ASP A N 1
ATOM 602 C CA . ASP A 1 82 ? -1.241 -10.806 -17.898 1.00 96.12 82 ASP A CA 1
ATOM 603 C C . ASP A 1 82 ? -0.023 -11.137 -18.762 1.00 96.12 82 ASP A C 1
ATOM 605 O O . ASP A 1 82 ? 0.691 -12.107 -18.486 1.00 96.12 82 ASP A O 1
ATOM 609 N N . TRP A 1 83 ? 0.274 -10.290 -19.751 1.00 97.50 83 TRP A N 1
ATOM 610 C CA . TRP A 1 83 ? 1.488 -10.423 -20.543 1.00 97.50 83 TRP A CA 1
ATOM 611 C C . TRP A 1 83 ? 2.748 -10.291 -19.682 1.00 97.50 83 TRP A C 1
ATOM 613 O O . TRP A 1 83 ? 3.604 -11.171 -19.743 1.00 97.50 83 TRP A O 1
ATOM 623 N N . TYR A 1 84 ? 2.847 -9.269 -18.822 1.00 97.06 84 TYR A N 1
ATOM 624 C CA . TYR A 1 84 ? 4.008 -9.103 -17.937 1.00 97.06 84 TYR A CA 1
ATOM 625 C C . TYR A 1 84 ? 4.170 -10.258 -16.948 1.00 97.06 84 TYR A C 1
ATOM 627 O O . TYR A 1 84 ? 5.295 -10.695 -16.717 1.00 97.06 84 TYR A O 1
ATOM 635 N N . ARG A 1 85 ? 3.075 -10.801 -16.395 1.00 96.62 85 ARG A N 1
ATOM 636 C CA . ARG A 1 85 ? 3.132 -12.003 -15.545 1.00 96.62 85 ARG A CA 1
ATOM 637 C C . ARG A 1 85 ? 3.800 -13.161 -16.283 1.00 96.62 85 ARG A C 1
ATOM 639 O O . ARG A 1 85 ? 4.691 -13.793 -15.725 1.00 96.62 85 ARG A O 1
ATOM 646 N N . SER A 1 86 ? 3.390 -13.421 -17.524 1.00 97.62 86 SER A N 1
ATOM 647 C CA . SER A 1 86 ? 3.964 -14.498 -18.334 1.00 97.62 86 SER A CA 1
ATOM 648 C C . SER A 1 86 ? 5.407 -14.200 -18.749 1.00 97.62 86 SER A C 1
ATOM 650 O O . SER A 1 86 ? 6.289 -15.033 -18.558 1.00 97.62 86 SER A O 1
ATOM 652 N N . GLU A 1 87 ? 5.661 -13.025 -19.323 1.00 97.56 87 GLU A N 1
ATOM 653 C CA . GLU A 1 87 ? 6.953 -12.659 -19.909 1.00 97.56 87 GLU A CA 1
ATOM 654 C C . GLU A 1 87 ? 8.056 -12.567 -18.850 1.00 97.56 87 GLU A C 1
ATOM 656 O O . GLU A 1 87 ? 9.142 -13.119 -19.029 1.00 97.56 87 GLU A O 1
ATOM 661 N N . MET A 1 88 ? 7.776 -11.931 -17.710 1.00 96.12 88 MET A N 1
ATOM 662 C CA . MET A 1 88 ? 8.748 -11.802 -16.623 1.00 96.12 88 MET A CA 1
ATOM 663 C C . MET A 1 88 ? 9.086 -13.175 -16.031 1.00 96.12 88 MET A C 1
ATOM 665 O O . MET A 1 88 ? 10.263 -13.499 -15.863 1.00 96.12 88 MET A O 1
ATOM 669 N N . SER A 1 89 ? 8.085 -14.031 -15.794 1.00 95.50 89 SER A N 1
ATOM 670 C CA . SER A 1 89 ? 8.326 -15.400 -15.318 1.00 95.50 89 SER A CA 1
ATOM 671 C C . SER A 1 89 ? 9.132 -16.239 -16.313 1.00 95.50 89 SER A C 1
ATOM 673 O O . SER A 1 89 ? 10.057 -16.938 -15.901 1.00 95.50 89 SER A O 1
ATOM 675 N N . ASN A 1 90 ? 8.872 -16.111 -17.619 1.00 96.25 90 ASN A N 1
ATOM 676 C CA . ASN A 1 90 ? 9.665 -16.776 -18.661 1.00 96.25 90 ASN A CA 1
ATOM 677 C C . ASN A 1 90 ? 11.139 -16.328 -18.665 1.00 96.25 90 ASN A C 1
ATOM 679 O O . ASN A 1 90 ? 12.017 -17.098 -19.052 1.00 96.25 90 ASN A O 1
ATOM 683 N N . ARG A 1 91 ? 11.425 -15.108 -18.195 1.00 94.94 91 ARG A N 1
ATOM 684 C CA . ARG A 1 91 ? 12.779 -14.538 -18.053 1.00 94.94 91 ARG A CA 1
ATOM 685 C C . ARG A 1 91 ? 13.418 -14.774 -16.679 1.00 94.94 91 ARG A C 1
ATOM 687 O O . ARG A 1 91 ? 14.443 -14.168 -16.357 1.00 94.94 91 ARG A O 1
ATOM 694 N N . GLY A 1 92 ? 12.824 -15.650 -15.869 1.00 94.62 92 GLY A N 1
ATOM 695 C CA . GLY A 1 92 ? 13.343 -16.032 -14.557 1.00 94.62 92 GLY A CA 1
ATOM 696 C C . GLY A 1 92 ? 13.070 -15.017 -13.448 1.00 94.62 92 GLY A C 1
ATOM 697 O O . GLY A 1 92 ? 13.706 -15.089 -12.400 1.00 94.62 92 GLY A O 1
ATOM 698 N N . TRP A 1 93 ? 12.152 -14.074 -13.658 1.00 94.31 93 TRP A N 1
ATOM 699 C CA . TRP A 1 93 ? 11.706 -13.189 -12.592 1.00 94.31 93 TRP A CA 1
ATOM 700 C C . TRP A 1 93 ? 10.653 -13.872 -11.721 1.00 94.31 93 TRP A C 1
ATOM 702 O O . TRP A 1 93 ? 9.652 -14.411 -12.203 1.00 94.31 93 TRP A O 1
ATOM 712 N N . THR A 1 94 ? 10.851 -13.784 -10.415 1.00 91.88 94 THR A N 1
ATOM 713 C CA . THR A 1 94 ? 9.882 -14.194 -9.406 1.00 91.88 94 THR A CA 1
ATOM 714 C C . THR A 1 94 ? 8.918 -13.047 -9.163 1.00 91.88 94 THR A C 1
ATOM 716 O O . THR A 1 94 ? 9.330 -11.921 -8.899 1.00 91.88 94 THR A O 1
ATOM 719 N N . LYS A 1 95 ? 7.619 -13.320 -9.248 1.00 92.62 95 LYS A N 1
ATOM 720 C CA . LYS A 1 95 ? 6.586 -12.341 -8.908 1.00 92.62 95 LYS A CA 1
ATOM 721 C C . LYS A 1 95 ? 6.553 -12.128 -7.397 1.00 92.62 95 LYS A C 1
ATOM 723 O O . LYS A 1 95 ? 6.516 -13.093 -6.637 1.00 92.62 95 LYS A O 1
ATOM 728 N N . ILE A 1 96 ? 6.538 -10.867 -6.998 1.00 86.06 96 ILE A N 1
ATOM 729 C CA . ILE A 1 96 ? 6.636 -10.423 -5.611 1.00 86.06 96 ILE A CA 1
ATOM 730 C C . ILE A 1 96 ? 5.309 -9.821 -5.143 1.00 86.06 96 ILE A C 1
ATOM 732 O O . ILE A 1 96 ? 4.819 -10.150 -4.064 1.00 86.06 96 ILE A O 1
ATOM 736 N N . LEU A 1 97 ? 4.683 -9.012 -5.997 1.00 82.50 97 LEU A N 1
ATOM 737 C CA . LEU A 1 97 ? 3.361 -8.436 -5.783 1.00 82.50 97 LEU A CA 1
ATOM 738 C C . LEU A 1 97 ? 2.509 -8.654 -7.031 1.00 82.50 97 LEU A C 1
ATOM 740 O O . LEU A 1 97 ? 2.976 -8.437 -8.151 1.00 82.50 97 LEU A O 1
ATOM 744 N N . ASP A 1 98 ? 1.259 -9.073 -6.835 1.00 87.00 98 ASP A N 1
ATOM 745 C CA . ASP A 1 98 ? 0.307 -9.292 -7.922 1.00 87.00 98 ASP A CA 1
ATOM 746 C C . ASP A 1 98 ? -0.955 -8.452 -7.733 1.00 87.00 98 ASP A C 1
ATOM 748 O O . ASP A 1 98 ? -1.687 -8.625 -6.760 1.00 87.00 98 ASP A O 1
ATOM 752 N N . ASN A 1 99 ? -1.213 -7.581 -8.708 1.00 74.81 99 ASN A N 1
ATOM 753 C CA . ASN A 1 99 ? -2.443 -6.816 -8.861 1.00 74.81 99 ASN A CA 1
ATOM 754 C C . ASN A 1 99 ? -2.812 -5.973 -7.637 1.00 74.81 99 ASN A C 1
ATOM 756 O O . ASN A 1 99 ? -3.973 -5.922 -7.226 1.00 74.81 99 ASN A O 1
ATOM 760 N N . ALA A 1 100 ? -1.829 -5.304 -7.046 1.00 73.56 100 ALA A N 1
ATOM 761 C CA . ALA A 1 100 ? -2.129 -4.336 -6.011 1.00 73.56 100 ALA A CA 1
ATOM 762 C C . ALA A 1 100 ? -2.774 -3.105 -6.675 1.00 73.56 100 ALA A C 1
ATOM 764 O O . ALA A 1 100 ? -2.196 -2.515 -7.593 1.00 73.56 100 ALA A O 1
ATOM 765 N N . VAL A 1 101 ? -4.006 -2.783 -6.266 1.00 70.06 101 VAL A N 1
ATOM 766 C CA . VAL A 1 101 ? -4.831 -1.737 -6.887 1.00 70.06 101 VAL A CA 1
ATOM 767 C C . VAL A 1 101 ? -4.798 -0.466 -6.042 1.00 70.06 101 VAL A C 1
ATOM 769 O O . VAL A 1 101 ? -5.219 -0.484 -4.886 1.00 70.06 101 VAL A O 1
ATOM 772 N N . PHE A 1 102 ? -4.363 0.648 -6.637 1.00 66.50 102 PHE A N 1
ATOM 773 C CA . PHE A 1 102 ? -4.305 1.966 -5.986 1.00 66.50 102 PHE A CA 1
ATOM 774 C C . PHE A 1 102 ? -4.890 3.028 -6.904 1.00 66.50 102 PHE A C 1
ATOM 776 O O . PHE A 1 102 ? -4.360 3.259 -7.982 1.00 66.50 102 PHE A O 1
ATOM 783 N N . ASP A 1 103 ? -5.986 3.675 -6.504 1.00 64.62 103 ASP A N 1
ATOM 784 C CA . ASP A 1 103 ? -6.604 4.769 -7.271 1.00 64.62 103 ASP A CA 1
ATOM 785 C C . ASP A 1 103 ? -6.819 4.458 -8.774 1.00 64.62 103 ASP A C 1
ATOM 787 O O . ASP A 1 103 ? -6.648 5.314 -9.641 1.00 64.62 103 ASP A O 1
ATOM 791 N N . ASN A 1 104 ? -7.284 3.237 -9.082 1.00 73.31 104 ASN A N 1
ATOM 792 C CA . ASN A 1 104 ? -7.470 2.680 -10.440 1.00 73.31 104 ASN A CA 1
ATOM 793 C C . ASN A 1 104 ? -6.182 2.353 -11.202 1.00 73.31 104 ASN A C 1
ATOM 795 O O . ASN A 1 104 ? -6.217 2.181 -12.418 1.00 73.31 104 ASN A O 1
ATOM 799 N N . CYS A 1 105 ? -5.067 2.268 -10.497 1.00 77.25 105 CYS A N 1
ATOM 800 C CA . CYS A 1 105 ? -3.807 1.841 -11.059 1.00 77.25 105 CYS A CA 1
ATOM 801 C C . CYS A 1 105 ? -3.506 0.416 -10.623 1.00 77.25 105 CYS A C 1
ATOM 803 O O . CYS A 1 105 ? -3.834 0.026 -9.500 1.00 77.25 105 CYS A O 1
ATOM 805 N N . HIS A 1 106 ? -2.851 -0.332 -11.496 1.00 86.56 106 HIS A N 1
ATOM 806 C CA . HIS A 1 106 ? -2.465 -1.708 -11.249 1.00 86.56 106 HIS A CA 1
ATOM 807 C C . HIS A 1 106 ? -0.950 -1.809 -11.153 1.00 86.56 106 HIS A C 1
ATOM 809 O O . HIS A 1 106 ? -0.238 -1.355 -12.048 1.00 86.56 106 HIS A O 1
ATOM 815 N N . LEU A 1 107 ? -0.467 -2.428 -10.078 1.00 87.62 107 LEU A N 1
ATOM 816 C CA . LEU A 1 107 ? 0.953 -2.674 -9.879 1.00 87.62 107 LEU A CA 1
ATOM 817 C C . LEU A 1 107 ? 1.263 -4.172 -9.864 1.00 87.62 107 LEU A C 1
ATOM 819 O O . LEU A 1 107 ? 0.643 -4.947 -9.128 1.00 87.62 107 LEU A O 1
ATOM 823 N N . LEU A 1 108 ? 2.292 -4.544 -10.623 1.00 91.06 108 LEU A N 1
ATOM 824 C CA . LEU A 1 108 ? 3.053 -5.774 -10.433 1.00 91.06 108 LEU A CA 1
ATOM 825 C C . LEU A 1 108 ? 4.459 -5.418 -9.975 1.00 91.06 108 LEU A C 1
ATOM 827 O O . LEU A 1 108 ? 5.052 -4.460 -10.473 1.00 91.06 108 LEU A O 1
ATOM 831 N N . SER A 1 109 ? 5.014 -6.225 -9.080 1.00 90.69 109 SER A N 1
ATOM 832 C CA . SER A 1 109 ? 6.444 -6.191 -8.796 1.00 90.69 109 SER A CA 1
ATOM 833 C C . SER A 1 109 ? 7.049 -7.571 -8.956 1.00 90.69 109 SER A C 1
ATOM 835 O O . SER A 1 109 ? 6.417 -8.607 -8.720 1.00 90.69 109 SER A O 1
ATOM 837 N N . PHE A 1 110 ? 8.295 -7.566 -9.392 1.00 91.69 110 PHE A N 1
ATOM 838 C CA . PHE A 1 110 ? 9.069 -8.744 -9.691 1.00 91.69 110 PHE A CA 1
ATOM 839 C C . PHE A 1 110 ? 10.463 -8.582 -9.105 1.00 91.69 110 PHE A C 1
ATOM 841 O O . PHE A 1 110 ? 10.980 -7.473 -8.980 1.00 91.69 110 PHE A O 1
ATOM 848 N N . GLN A 1 111 ? 11.091 -9.705 -8.799 1.00 90.25 111 GLN A N 1
ATOM 849 C CA . GLN A 1 111 ? 12.481 -9.757 -8.397 1.00 90.25 111 GLN A CA 1
ATOM 850 C C . GLN A 1 111 ? 13.192 -10.850 -9.168 1.00 90.25 111 GLN A C 1
ATOM 852 O O . GLN A 1 111 ? 12.652 -11.933 -9.399 1.00 90.25 111 GLN A O 1
ATOM 857 N N . ARG A 1 112 ? 14.441 -10.576 -9.513 1.00 90.31 112 ARG A N 1
ATOM 858 C CA . ARG A 1 112 ? 15.353 -11.571 -10.046 1.00 90.31 112 ARG A CA 1
ATOM 859 C C . ARG A 1 112 ? 16.715 -11.324 -9.434 1.00 90.31 112 ARG A C 1
ATOM 861 O O . ARG A 1 112 ? 17.317 -10.282 -9.656 1.00 90.31 112 ARG A O 1
ATOM 868 N N . GLU A 1 113 ? 17.186 -12.283 -8.645 1.00 87.19 113 GLU A N 1
ATOM 869 C CA . GLU A 1 113 ? 18.444 -12.159 -7.907 1.00 87.19 113 GLU A CA 1
ATOM 870 C C . GLU A 1 113 ? 18.466 -10.878 -7.038 1.00 87.19 113 GLU A C 1
ATOM 872 O O . GLU A 1 113 ? 17.628 -10.752 -6.143 1.00 87.19 113 GLU A O 1
ATOM 877 N N . ASN A 1 114 ? 19.389 -9.943 -7.312 1.00 85.81 114 ASN A N 1
ATOM 878 C CA . ASN A 1 114 ? 19.522 -8.645 -6.635 1.00 85.81 114 ASN A CA 1
ATOM 879 C C . ASN A 1 114 ? 18.900 -7.475 -7.431 1.00 85.81 114 ASN A C 1
ATOM 881 O O . ASN A 1 114 ? 19.209 -6.310 -7.177 1.00 85.81 114 ASN A O 1
ATOM 885 N N . GLU A 1 115 ? 18.056 -7.772 -8.419 1.00 89.62 115 GLU A N 1
ATOM 886 C CA . GLU A 1 115 ? 17.313 -6.786 -9.203 1.00 89.62 115 GLU A CA 1
ATOM 887 C C . GLU A 1 115 ? 15.843 -6.762 -8.775 1.00 89.62 115 GLU A C 1
ATOM 889 O O . GLU A 1 115 ? 15.207 -7.807 -8.614 1.00 89.62 115 GLU A O 1
ATOM 894 N N . GLY A 1 116 ? 15.294 -5.557 -8.651 1.00 90.62 116 GLY A N 1
ATOM 895 C CA . GLY A 1 116 ? 13.867 -5.310 -8.503 1.00 90.62 116 GLY A CA 1
ATOM 896 C C . GLY A 1 116 ? 13.300 -4.683 -9.771 1.00 90.62 116 GLY A C 1
ATOM 897 O O . GLY A 1 116 ? 13.945 -3.861 -10.425 1.00 90.62 116 GLY A O 1
ATOM 898 N N . ALA A 1 117 ? 12.080 -5.071 -10.117 1.00 92.94 117 ALA A N 1
ATOM 899 C CA . ALA A 1 117 ? 11.339 -4.479 -11.213 1.00 92.94 117 ALA A CA 1
ATOM 900 C C . ALA A 1 117 ? 9.893 -4.239 -10.808 1.00 92.94 117 ALA A C 1
ATOM 902 O O . ALA A 1 117 ? 9.311 -5.009 -10.039 1.00 92.94 117 ALA A O 1
ATOM 903 N N . GLY A 1 118 ? 9.287 -3.206 -11.374 1.00 91.38 118 GLY A N 1
ATOM 904 C CA . GLY A 1 118 ? 7.853 -3.030 -11.274 1.00 91.38 118 GLY A CA 1
ATOM 905 C C . GLY A 1 118 ? 7.236 -2.513 -12.553 1.00 91.38 118 GLY A C 1
ATOM 906 O O . GLY A 1 118 ? 7.866 -1.844 -13.373 1.00 91.38 118 GLY A O 1
ATOM 907 N N . VAL A 1 119 ? 5.984 -2.915 -12.709 1.00 92.88 119 VAL A N 1
ATOM 908 C CA . VAL A 1 119 ? 5.147 -2.645 -13.864 1.00 92.88 119 VAL A CA 1
ATOM 909 C C . VAL A 1 119 ? 3.905 -1.973 -13.334 1.00 92.88 119 VAL A C 1
ATOM 911 O O . VAL A 1 119 ? 3.128 -2.578 -12.594 1.00 92.88 119 VAL A O 1
ATOM 914 N N . PHE A 1 120 ? 3.737 -0.722 -13.716 1.00 89.94 120 PHE A N 1
ATOM 915 C CA . PHE A 1 120 ? 2.600 0.078 -13.330 1.00 89.94 120 PHE A CA 1
ATOM 916 C C . PHE A 1 120 ? 1.764 0.407 -14.557 1.00 89.94 120 PHE A C 1
ATOM 918 O O . PHE A 1 120 ? 2.272 0.979 -15.518 1.00 89.94 120 PHE A O 1
ATOM 925 N N . GLU A 1 121 ? 0.483 0.066 -14.516 1.00 90.50 121 GLU A N 1
ATOM 926 C CA . GLU A 1 121 ? -0.470 0.403 -15.567 1.00 90.50 121 GLU A CA 1
ATOM 927 C C . GLU A 1 121 ? -1.564 1.305 -14.991 1.00 90.50 121 GLU A C 1
ATOM 929 O O . GLU A 1 121 ? -2.129 1.034 -13.925 1.00 90.50 121 GLU A O 1
ATOM 934 N N . ASN A 1 122 ? -1.839 2.404 -15.693 1.00 87.19 122 ASN A N 1
ATOM 935 C CA . ASN A 1 122 ? -2.976 3.265 -15.422 1.00 87.19 122 ASN A CA 1
ATOM 936 C C . ASN A 1 122 ? -3.555 3.816 -16.730 1.00 87.19 122 ASN A C 1
ATOM 938 O O . ASN A 1 122 ? -3.022 4.769 -17.303 1.00 87.19 122 ASN A O 1
ATOM 942 N N . ARG A 1 123 ? -4.693 3.257 -17.158 1.00 87.56 123 ARG A N 1
ATOM 943 C CA . ARG A 1 123 ? -5.537 3.793 -18.247 1.00 87.56 123 ARG A CA 1
ATOM 944 C C . ARG A 1 123 ? -4.784 3.990 -19.569 1.00 87.56 123 ARG A C 1
ATOM 946 O O . ARG A 1 123 ? -4.942 5.015 -20.230 1.00 87.56 123 ARG A O 1
ATOM 953 N N . GLY A 1 124 ? -3.991 3.003 -19.959 1.00 89.88 124 GLY A N 1
ATOM 954 C CA . GLY A 1 124 ? -3.203 3.012 -21.186 1.00 89.88 124 GLY A CA 1
ATOM 955 C C . GLY A 1 124 ? -1.817 3.631 -21.029 1.00 89.88 124 GLY A C 1
ATOM 956 O O . GLY A 1 124 ? -1.042 3.584 -21.979 1.00 89.88 124 GLY A O 1
ATOM 957 N N . THR A 1 125 ? -1.467 4.168 -19.857 1.00 90.75 125 THR A N 1
ATOM 958 C CA . THR A 1 125 ? -0.088 4.550 -19.532 1.00 90.75 125 THR A CA 1
ATOM 959 C C . THR A 1 125 ? 0.592 3.416 -18.780 1.00 90.75 125 THR A C 1
ATOM 961 O O . THR A 1 125 ? 0.100 2.959 -17.750 1.00 90.75 125 THR A O 1
ATOM 964 N N . LEU A 1 126 ? 1.750 3.000 -19.279 1.00 91.50 126 LEU A N 1
ATOM 965 C CA . LEU A 1 126 ? 2.598 1.961 -18.716 1.00 91.50 126 LEU A CA 1
ATOM 966 C C . LEU A 1 126 ? 3.900 2.590 -18.215 1.00 91.50 126 LEU A C 1
ATOM 968 O O . LEU A 1 126 ? 4.620 3.211 -18.992 1.00 91.50 126 LEU A O 1
ATOM 972 N N . ILE A 1 127 ? 4.219 2.409 -16.938 1.00 90.31 127 ILE A N 1
ATOM 973 C CA . ILE A 1 127 ? 5.481 2.844 -16.334 1.00 90.31 127 ILE A CA 1
ATOM 974 C C . ILE A 1 127 ? 6.245 1.605 -15.886 1.00 90.31 127 ILE A C 1
ATOM 976 O O . ILE A 1 127 ? 5.726 0.771 -15.142 1.00 90.31 127 ILE A O 1
ATOM 980 N N . LEU A 1 128 ? 7.483 1.495 -16.350 1.00 92.56 128 LEU A N 1
ATOM 981 C CA . LEU A 1 128 ? 8.416 0.446 -15.973 1.00 92.56 128 LEU A CA 1
ATOM 982 C C . LEU A 1 128 ? 9.504 1.060 -15.110 1.00 92.56 128 LEU A C 1
ATOM 984 O O . LEU A 1 128 ? 10.051 2.103 -15.468 1.00 92.56 128 LEU A O 1
ATOM 988 N N . PHE A 1 129 ? 9.840 0.401 -14.008 1.00 91.31 129 PHE A N 1
ATOM 989 C CA . PHE A 1 129 ? 10.991 0.773 -13.198 1.00 91.31 129 PHE A CA 1
ATOM 990 C C . PHE A 1 129 ? 11.863 -0.439 -12.896 1.00 91.31 129 PHE A C 1
ATOM 992 O O . PHE A 1 129 ? 11.355 -1.536 -12.657 1.00 91.31 129 PHE A O 1
ATOM 999 N N . HIS A 1 130 ? 13.177 -0.235 -12.929 1.00 92.81 130 HIS A N 1
ATOM 1000 C CA . HIS A 1 130 ? 14.191 -1.277 -12.779 1.00 92.81 130 HIS A CA 1
ATOM 1001 C C . HIS A 1 130 ? 15.399 -0.733 -12.025 1.00 92.81 130 HIS A C 1
ATOM 1003 O O . HIS A 1 130 ? 15.935 0.318 -12.371 1.00 92.81 130 HIS A O 1
ATOM 1009 N N . GLY A 1 131 ? 15.829 -1.456 -10.999 1.00 90.44 131 GLY A N 1
ATOM 1010 C CA . GLY A 1 131 ? 16.980 -1.093 -10.179 1.00 90.44 131 GLY A CA 1
ATOM 1011 C C . GLY A 1 131 ? 17.486 -2.282 -9.372 1.00 90.44 131 GLY A C 1
ATOM 1012 O O . GLY A 1 131 ? 16.965 -3.395 -9.474 1.00 90.44 131 GLY A O 1
ATOM 1013 N N . THR A 1 132 ? 18.507 -2.058 -8.555 1.00 90.44 132 THR A N 1
ATOM 1014 C CA . THR A 1 132 ? 18.974 -3.043 -7.576 1.00 90.44 132 THR A CA 1
ATOM 1015 C C . THR A 1 132 ? 18.098 -3.012 -6.327 1.00 90.44 132 THR A C 1
ATOM 1017 O O . THR A 1 132 ? 17.496 -1.987 -6.003 1.00 90.44 132 THR A O 1
ATOM 1020 N N . LEU A 1 133 ? 18.045 -4.119 -5.582 1.00 84.62 133 LEU A N 1
ATOM 1021 C CA . LEU A 1 133 ? 17.315 -4.151 -4.307 1.00 84.62 133 LEU A CA 1
ATOM 1022 C C . LEU A 1 133 ? 17.856 -3.128 -3.304 1.00 84.62 133 LEU A C 1
ATOM 1024 O O . LEU A 1 133 ? 17.077 -2.539 -2.564 1.00 84.62 133 LEU A O 1
ATOM 1028 N N . GLU A 1 134 ? 19.164 -2.869 -3.325 1.00 85.56 134 GLU A N 1
ATOM 1029 C CA . GLU A 1 134 ? 19.805 -1.842 -2.497 1.00 85.56 134 GLU A CA 1
ATOM 1030 C C . GLU A 1 134 ? 19.262 -0.438 -2.804 1.00 85.56 134 GLU A C 1
ATOM 1032 O O . GLU A 1 134 ? 18.964 0.315 -1.880 1.00 85.56 134 GLU A O 1
ATOM 1037 N N . GLN A 1 135 ? 19.056 -0.100 -4.083 1.00 88.25 135 GLN A N 1
ATOM 1038 C CA . GLN A 1 135 ? 18.462 1.184 -4.474 1.00 88.25 135 GLN A CA 1
ATOM 1039 C C . GLN A 1 135 ? 17.017 1.306 -3.978 1.00 88.25 135 GLN A C 1
ATOM 1041 O O . GLN A 1 135 ? 16.656 2.324 -3.392 1.00 88.25 135 GLN A O 1
ATOM 1046 N N . PHE A 1 136 ? 16.197 0.263 -4.155 1.00 85.06 136 PHE A N 1
ATOM 1047 C CA . PHE A 1 136 ? 14.824 0.262 -3.634 1.00 85.06 136 PHE A CA 1
ATOM 1048 C C . PHE A 1 136 ? 14.786 0.349 -2.102 1.00 85.06 136 PHE A C 1
ATOM 1050 O O . PHE A 1 136 ? 13.935 1.045 -1.547 1.00 85.06 136 PHE A O 1
ATOM 1057 N N . GLN A 1 137 ? 15.710 -0.327 -1.415 1.00 81.38 137 GLN A N 1
ATOM 1058 C CA . GLN A 1 137 ? 15.818 -0.281 0.039 1.00 81.38 137 GLN A CA 1
ATOM 1059 C C . GLN A 1 137 ? 16.217 1.113 0.534 1.00 81.38 137 GLN A C 1
ATOM 1061 O O . GLN A 1 137 ? 15.617 1.599 1.489 1.00 81.38 137 GLN A O 1
ATOM 1066 N N . ALA A 1 138 ? 17.176 1.776 -0.116 1.00 86.00 138 ALA A N 1
ATOM 1067 C CA . ALA A 1 138 ? 17.605 3.120 0.263 1.00 86.00 138 ALA A CA 1
ATOM 1068 C C . ALA A 1 138 ? 16.434 4.118 0.243 1.00 86.00 138 ALA A C 1
ATOM 1070 O O . ALA A 1 138 ? 16.187 4.793 1.242 1.00 86.00 138 ALA A O 1
ATOM 1071 N N . ILE A 1 139 ? 15.640 4.116 -0.833 1.00 84.94 139 ILE A N 1
ATOM 1072 C CA . ILE A 1 139 ? 14.447 4.972 -0.954 1.00 84.94 139 ILE A CA 1
ATOM 1073 C C . ILE A 1 139 ? 13.451 4.672 0.163 1.00 84.94 139 ILE A C 1
ATOM 1075 O O . ILE A 1 139 ? 12.932 5.578 0.815 1.00 84.94 139 ILE A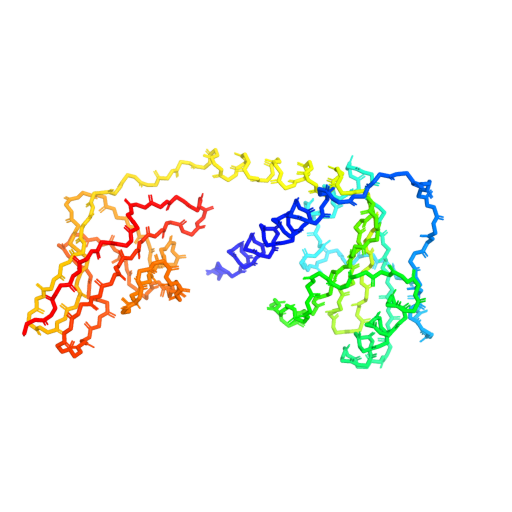 O 1
ATOM 1079 N N . ALA A 1 140 ? 13.200 3.389 0.419 1.00 79.44 140 ALA A N 1
ATOM 1080 C CA . ALA A 1 140 ? 12.291 2.982 1.475 1.00 79.44 140 ALA A CA 1
ATOM 1081 C C . ALA A 1 140 ? 12.740 3.452 2.863 1.00 79.44 140 ALA A C 1
ATOM 1083 O O . ALA A 1 140 ? 11.913 3.891 3.663 1.00 79.44 140 ALA A O 1
ATOM 1084 N N . GLU A 1 141 ? 14.036 3.366 3.158 1.00 80.19 141 GLU A N 1
ATOM 1085 C CA . GLU A 1 141 ? 14.600 3.824 4.423 1.00 80.19 141 GLU A CA 1
ATOM 1086 C C . GLU A 1 141 ? 14.514 5.342 4.581 1.00 80.19 141 GLU A C 1
ATOM 1088 O O . GLU A 1 141 ? 14.198 5.817 5.673 1.00 80.19 141 GLU A O 1
ATOM 1093 N N . GLU A 1 142 ? 14.793 6.111 3.527 1.00 84.25 142 GLU A N 1
ATOM 1094 C CA . GLU A 1 142 ? 14.657 7.571 3.545 1.00 84.25 142 GLU A CA 1
ATOM 1095 C C . GLU A 1 142 ? 13.213 7.987 3.810 1.00 84.25 142 GLU A C 1
ATOM 1097 O O . GLU A 1 142 ? 12.948 8.768 4.724 1.00 84.25 142 GLU A O 1
ATOM 1102 N N . TRP A 1 143 ? 12.271 7.376 3.097 1.00 76.56 143 TRP A N 1
ATOM 1103 C CA . TRP A 1 143 ? 10.846 7.626 3.281 1.00 76.56 143 TRP A CA 1
ATOM 1104 C C . TRP A 1 143 ? 10.381 7.234 4.680 1.00 76.56 143 TRP A C 1
ATOM 1106 O O . TRP A 1 143 ? 9.640 7.969 5.333 1.00 76.56 143 TRP A O 1
ATOM 1116 N N . TYR A 1 144 ? 10.845 6.091 5.184 1.00 73.00 144 TYR A N 1
ATOM 1117 C CA . TYR A 1 144 ? 10.537 5.655 6.539 1.00 73.00 144 TYR A CA 1
ATOM 1118 C C . TYR A 1 144 ? 11.056 6.647 7.589 1.00 73.00 144 TYR A C 1
ATOM 1120 O O . TYR A 1 144 ? 10.327 6.994 8.521 1.00 73.00 144 TYR A O 1
ATOM 1128 N N . LYS A 1 145 ? 12.282 7.159 7.420 1.00 78.56 145 LYS A N 1
ATOM 1129 C CA . LYS A 1 145 ? 12.861 8.195 8.291 1.00 78.56 145 LYS A CA 1
ATOM 1130 C C . LYS A 1 145 ? 12.077 9.504 8.211 1.00 78.56 145 LYS A C 1
ATOM 1132 O O . LYS A 1 145 ? 11.792 10.089 9.253 1.00 78.56 145 LYS A O 1
ATOM 1137 N N . GLU A 1 146 ? 11.690 9.943 7.014 1.00 78.69 146 GLU A N 1
ATOM 1138 C CA . GLU A 1 146 ? 10.873 11.146 6.818 1.00 78.69 146 GLU A CA 1
ATOM 1139 C C . GLU A 1 146 ? 9.528 11.030 7.552 1.00 78.69 146 GLU A C 1
ATOM 1141 O O . GLU A 1 146 ? 9.116 11.955 8.252 1.00 78.69 146 GLU A O 1
ATOM 1146 N N . LYS A 1 147 ? 8.864 9.868 7.477 1.00 69.38 147 LYS A N 1
ATOM 1147 C CA . LYS A 1 147 ? 7.594 9.645 8.188 1.00 69.38 147 LYS A CA 1
ATOM 1148 C C . LYS A 1 147 ? 7.763 9.508 9.693 1.00 69.38 147 LYS A C 1
ATOM 1150 O O . LYS A 1 147 ? 6.930 10.037 10.424 1.00 69.38 147 LYS A O 1
ATOM 1155 N N . GLN A 1 148 ? 8.834 8.877 10.173 1.00 69.94 148 GLN A N 1
ATOM 1156 C CA . GLN A 1 148 ? 9.144 8.888 11.606 1.00 69.94 148 GLN A CA 1
ATOM 1157 C C . GLN A 1 148 ? 9.446 10.296 12.133 1.00 69.94 148 GLN A C 1
ATOM 1159 O O . GLN A 1 148 ? 9.188 10.575 13.302 1.00 69.94 148 GLN A O 1
ATOM 1164 N N . ALA A 1 149 ? 9.980 11.185 11.291 1.00 73.94 149 ALA A N 1
ATOM 1165 C CA . ALA A 1 149 ? 10.263 12.565 11.670 1.00 73.94 149 ALA A CA 1
ATOM 1166 C C . ALA A 1 149 ? 8.994 13.421 11.822 1.00 73.94 149 ALA A C 1
ATOM 1168 O O . ALA A 1 149 ? 9.048 14.489 12.438 1.00 73.94 149 ALA A O 1
ATOM 1169 N N . LEU A 1 150 ? 7.846 12.969 11.305 1.00 77.31 150 LEU A N 1
ATOM 1170 C CA . LEU A 1 150 ? 6.578 13.644 11.541 1.00 77.31 150 LEU A CA 1
ATOM 1171 C C . LEU A 1 150 ? 6.167 13.457 13.013 1.00 77.31 150 LEU A C 1
ATOM 1173 O O . LEU A 1 150 ? 6.036 12.321 13.483 1.00 77.31 150 LEU A O 1
ATOM 1177 N N . PRO A 1 151 ? 5.932 14.548 13.765 1.00 83.06 151 PRO A N 1
ATOM 1178 C CA . PRO A 1 151 ? 5.503 14.437 15.148 1.00 83.06 151 PRO A CA 1
ATOM 1179 C C . PRO A 1 151 ? 4.154 13.718 15.196 1.00 83.06 151 PRO A C 1
ATOM 1181 O O . PRO A 1 151 ? 3.194 14.114 14.536 1.00 83.06 151 PRO A O 1
ATOM 1184 N N . SER A 1 152 ? 4.079 12.648 15.983 1.00 84.56 152 SER A N 1
ATOM 1185 C CA . SER A 1 152 ? 2.805 11.977 16.230 1.00 84.56 152 SER A CA 1
ATOM 1186 C C . SER A 1 152 ? 2.032 12.754 17.295 1.00 84.56 152 SER A C 1
ATOM 1188 O O . SER A 1 152 ? 2.634 13.140 18.304 1.00 84.56 152 SER A O 1
ATOM 1190 N N . PRO A 1 153 ? 0.722 12.997 17.111 1.00 89.62 153 PRO A N 1
ATOM 1191 C CA . PRO A 1 153 ? -0.087 13.629 18.139 1.00 89.62 153 PRO A CA 1
ATOM 1192 C C . PRO A 1 153 ? 0.014 12.829 19.437 1.00 89.62 153 PRO A C 1
ATOM 1194 O O . PRO A 1 153 ? -0.104 11.601 19.429 1.00 89.62 153 PRO A O 1
ATOM 1197 N N . MET A 1 154 ? 0.241 13.514 20.558 1.00 93.50 154 MET A N 1
ATOM 1198 C CA . MET A 1 154 ? 0.181 12.863 21.862 1.00 93.50 154 MET A CA 1
ATOM 1199 C C . MET A 1 154 ? -1.266 12.449 22.133 1.00 93.50 154 MET A C 1
ATOM 1201 O O . MET A 1 154 ? -2.146 13.304 22.212 1.00 93.50 154 MET A O 1
ATOM 1205 N N . LEU A 1 155 ? -1.494 11.149 22.293 1.00 96.44 155 LEU A N 1
ATOM 1206 C CA . LEU A 1 155 ? -2.784 10.568 22.638 1.00 96.44 155 LEU A CA 1
ATOM 1207 C C . LEU A 1 155 ? -2.566 9.551 23.759 1.00 96.44 155 LEU A C 1
ATOM 1209 O O . LEU A 1 155 ? -1.720 8.667 23.635 1.00 96.44 155 LEU A O 1
ATOM 1213 N N . SER A 1 156 ? -3.349 9.660 24.830 1.00 97.19 156 SER A N 1
ATOM 1214 C CA . SER A 1 156 ? -3.509 8.592 25.817 1.00 97.19 156 SER A CA 1
ATOM 1215 C C . SER A 1 156 ? -4.916 8.034 25.687 1.00 97.19 156 SER A C 1
ATOM 1217 O O . SER A 1 156 ? -5.896 8.741 25.941 1.00 97.19 156 SER A O 1
ATOM 1219 N N . ALA A 1 157 ? -5.021 6.779 25.267 1.00 97.62 157 ALA A N 1
ATOM 1220 C CA . ALA A 1 157 ? -6.293 6.113 25.067 1.00 97.62 157 ALA A CA 1
ATOM 1221 C C . ALA A 1 157 ? -6.184 4.613 25.352 1.00 97.62 157 ALA A C 1
ATOM 1223 O O . ALA A 1 157 ? -5.111 4.030 25.213 1.00 97.62 157 ALA A O 1
ATOM 1224 N N . ALA A 1 158 ? -7.300 3.996 25.730 1.00 98.31 158 ALA A N 1
ATOM 1225 C CA . ALA A 1 158 ? -7.386 2.559 25.960 1.00 98.31 158 ALA A CA 1
ATOM 1226 C C . ALA A 1 158 ? -8.737 2.021 25.469 1.00 98.31 158 ALA A C 1
ATOM 1228 O O . ALA A 1 158 ? -9.765 2.676 25.678 1.00 98.31 158 ALA A O 1
ATOM 1229 N N . PRO A 1 159 ? -8.766 0.850 24.816 1.00 98.38 159 PRO A N 1
ATOM 1230 C CA . PRO A 1 159 ? -10.013 0.221 24.433 1.00 98.38 159 PRO A CA 1
ATOM 1231 C C . PRO A 1 159 ? -10.648 -0.499 25.630 1.00 98.38 159 PRO A C 1
ATOM 1233 O O . PRO A 1 159 ? -9.948 -1.043 26.482 1.00 98.38 159 PRO A O 1
ATOM 1236 N N . ALA A 1 160 ? -11.975 -0.504 25.700 1.00 98.38 160 ALA A N 1
ATOM 1237 C CA . ALA A 1 160 ? -12.725 -1.271 26.688 1.00 98.38 160 ALA A CA 1
ATOM 1238 C C . ALA A 1 160 ? -14.138 -1.595 26.187 1.00 98.38 160 ALA A C 1
ATOM 1240 O O . ALA A 1 160 ? -14.646 -0.975 25.249 1.00 98.38 160 ALA A O 1
ATOM 1241 N N . ALA A 1 161 ? -14.765 -2.576 26.832 1.00 97.94 161 ALA A N 1
ATOM 1242 C CA . ALA A 1 161 ? -16.147 -2.957 26.588 1.00 97.94 161 ALA A CA 1
ATOM 1243 C C . ALA A 1 161 ? -17.117 -2.084 27.399 1.00 97.94 161 ALA A C 1
ATOM 1245 O O . ALA A 1 161 ? -16.876 -1.823 28.577 1.00 97.94 161 ALA A O 1
ATOM 1246 N N . SER A 1 162 ? -18.240 -1.696 26.795 1.00 97.38 162 SER A N 1
ATOM 1247 C CA . SER A 1 162 ? -19.379 -1.077 27.482 1.00 97.38 162 SER A CA 1
ATOM 1248 C C . SER A 1 162 ? -20.673 -1.497 26.797 1.00 97.38 162 SER A C 1
ATOM 1250 O O . SER A 1 162 ? -20.833 -1.261 25.603 1.00 97.38 162 SER A O 1
ATOM 1252 N N . ASP A 1 163 ? -21.595 -2.129 27.524 1.00 95.50 163 ASP A N 1
ATOM 1253 C CA . ASP A 1 163 ? -22.934 -2.493 27.029 1.00 95.50 163 ASP A CA 1
ATOM 1254 C C . ASP A 1 163 ? -22.939 -3.226 25.666 1.00 95.50 163 ASP A C 1
ATOM 1256 O O . ASP A 1 163 ? -23.702 -2.897 24.758 1.00 95.50 163 ASP A O 1
ATOM 1260 N N . GLY A 1 164 ? -22.048 -4.210 25.489 1.00 95.69 164 GLY A N 1
ATOM 1261 C CA . GLY A 1 164 ? -21.931 -4.971 24.233 1.00 95.69 164 GLY A CA 1
ATOM 1262 C C . GLY A 1 164 ? -21.231 -4.224 23.088 1.00 95.69 164 GLY A C 1
ATOM 1263 O O . GLY A 1 164 ? -21.197 -4.706 21.955 1.00 95.69 164 GLY A O 1
ATOM 1264 N N . THR A 1 165 ? -20.666 -3.050 23.361 1.00 97.88 165 THR A N 1
ATOM 1265 C CA . THR A 1 165 ? -19.883 -2.262 22.404 1.00 97.88 165 THR A CA 1
ATOM 1266 C C . THR A 1 165 ? -18.416 -2.220 22.802 1.00 97.88 165 THR A C 1
ATOM 1268 O O . THR A 1 165 ? -18.081 -2.312 23.9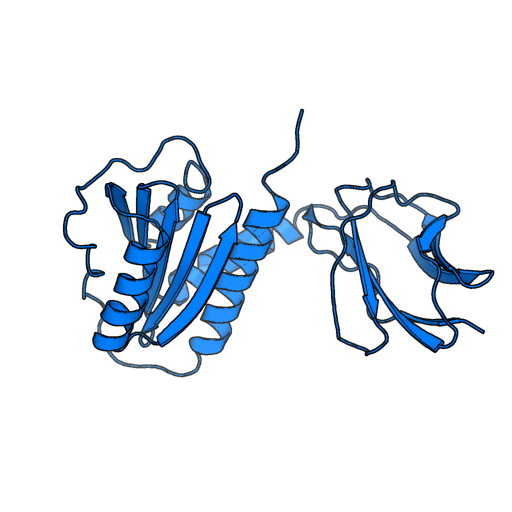82 1.00 97.88 165 THR A O 1
ATOM 1271 N N . ILE A 1 166 ? -17.535 -2.083 21.812 1.00 98.44 166 ILE A N 1
ATOM 1272 C CA . ILE A 1 166 ? -16.123 -1.773 22.049 1.00 98.44 166 ILE A CA 1
ATOM 1273 C C . ILE A 1 166 ? -15.939 -0.277 21.824 1.00 98.44 166 ILE A C 1
ATOM 1275 O O . ILE A 1 166 ? -16.249 0.234 20.745 1.00 98.44 166 ILE A O 1
ATOM 1279 N N . CYS A 1 167 ? -15.400 0.407 22.825 1.00 98.25 167 CYS A N 1
ATOM 1280 C CA . CYS A 1 167 ? -15.092 1.831 22.793 1.00 98.25 167 CYS A CA 1
ATOM 1281 C C . CYS A 1 167 ? -13.587 2.051 22.944 1.00 98.25 167 CYS A C 1
ATOM 1283 O O . CYS A 1 167 ? -12.915 1.277 23.619 1.00 98.25 167 CYS A O 1
ATOM 1285 N N . ILE A 1 168 ? -13.062 3.134 22.371 1.00 98.38 168 ILE A N 1
ATOM 1286 C CA . ILE A 1 168 ? -11.728 3.657 22.692 1.00 98.38 168 ILE A CA 1
ATOM 1287 C C . ILE A 1 168 ? -11.915 4.870 23.595 1.00 98.38 168 ILE A C 1
ATOM 1289 O O . ILE A 1 168 ? -12.359 5.915 23.124 1.00 98.38 168 ILE A O 1
ATOM 1293 N N . TYR A 1 169 ? -11.577 4.733 24.875 1.00 98.25 169 TYR A N 1
ATOM 1294 C CA . TYR A 1 169 ? -11.649 5.813 25.855 1.00 98.25 169 TYR A CA 1
ATOM 1295 C C . TYR A 1 169 ? -10.410 6.689 25.768 1.00 98.25 169 TYR A C 1
ATOM 1297 O O . TYR A 1 169 ? -9.290 6.184 25.827 1.00 98.25 169 TYR A O 1
ATOM 1305 N N . VAL A 1 170 ? -10.608 8.000 25.652 1.00 98.06 170 VAL A N 1
ATOM 1306 C CA . VAL A 1 170 ? -9.529 8.979 25.484 1.00 98.06 170 VAL A CA 1
ATOM 1307 C C . VAL A 1 170 ? -9.345 9.763 26.777 1.00 98.06 170 VAL A C 1
ATOM 1309 O O . VAL A 1 170 ? -10.234 10.500 27.213 1.00 98.06 170 VAL A O 1
ATOM 1312 N N . GLN A 1 171 ? -8.163 9.617 27.374 1.00 97.62 171 GLN A N 1
ATOM 1313 C CA . GLN A 1 171 ? -7.749 10.354 28.566 1.00 97.62 171 GLN A CA 1
ATOM 1314 C C . GLN A 1 171 ? -7.183 11.730 28.199 1.00 97.62 171 GLN A C 1
ATOM 1316 O O . GLN A 1 171 ? -7.528 12.724 28.833 1.00 97.62 171 GLN A O 1
ATOM 1321 N N . THR A 1 172 ? -6.319 11.797 27.181 1.00 96.50 172 THR A N 1
ATOM 1322 C CA . THR A 1 172 ? -5.697 13.040 26.696 1.00 96.50 172 THR A CA 1
ATOM 1323 C C . THR A 1 172 ? -5.449 12.980 25.190 1.00 96.50 172 THR A C 1
ATOM 1325 O O . THR A 1 172 ? -5.217 11.902 24.645 1.00 96.50 172 THR A O 1
ATOM 1328 N N . GLY A 1 173 ? -5.454 14.144 24.531 1.00 96.81 173 GLY A N 1
ATOM 1329 C CA . GLY A 1 173 ? -5.208 14.273 23.090 1.00 96.81 173 GLY A CA 1
ATOM 1330 C C . GLY A 1 173 ? -6.452 14.087 22.221 1.00 96.81 173 GLY A C 1
ATOM 1331 O O . GLY A 1 173 ? -7.555 13.866 22.725 1.00 96.81 173 GLY A O 1
ATOM 1332 N N . SER A 1 174 ? -6.266 14.196 20.907 1.00 97.00 174 SER A N 1
ATOM 1333 C CA . SER A 1 174 ? -7.256 13.785 19.913 1.00 97.00 174 SER A CA 1
ATOM 1334 C C . SER A 1 174 ? -6.596 13.397 18.591 1.00 97.00 174 SER A C 1
ATOM 1336 O O . SER A 1 174 ? -5.444 13.753 18.338 1.00 97.00 174 SER A O 1
ATOM 1338 N N . LEU A 1 175 ? -7.325 12.647 17.760 1.00 96.44 175 LEU A N 1
ATOM 1339 C CA . LEU A 1 175 ? -6.944 12.332 16.383 1.00 96.44 175 LEU A CA 1
ATOM 1340 C C . LEU A 1 175 ? -8.110 12.600 15.429 1.00 96.44 175 LEU A C 1
ATOM 1342 O O . LEU A 1 175 ? -9.193 12.041 15.640 1.00 96.44 175 LEU A O 1
ATOM 1346 N N . PRO A 1 176 ? -7.904 13.359 14.339 1.00 96.31 176 PRO A N 1
ATOM 1347 C CA . PRO A 1 176 ? -8.899 13.502 13.285 1.00 96.31 176 PRO A CA 1
ATOM 1348 C C . PRO A 1 176 ? -9.352 12.149 12.724 1.00 96.31 176 PRO A C 1
ATOM 1350 O O . PRO A 1 176 ? -8.566 11.208 12.612 1.00 96.31 176 PRO A O 1
ATOM 1353 N N . ALA A 1 177 ? -10.622 12.062 12.314 1.00 93.00 177 ALA A N 1
ATOM 1354 C CA . ALA A 1 177 ? -11.217 10.840 11.762 1.00 93.00 177 ALA A CA 1
ATOM 1355 C C . ALA A 1 177 ? -10.361 10.212 10.648 1.00 93.00 177 ALA A C 1
ATOM 1357 O O . ALA A 1 177 ? -10.045 9.027 10.681 1.00 93.00 177 ALA A O 1
ATOM 1358 N N . SER A 1 178 ? -9.917 11.047 9.704 1.00 90.88 178 SER A N 1
ATOM 1359 C CA . SER A 1 178 ? -9.120 10.648 8.542 1.00 90.88 178 SER A CA 1
ATOM 1360 C C . SER A 1 178 ? -7.652 10.349 8.842 1.00 90.88 178 SER A C 1
ATOM 1362 O O . SER A 1 178 ? -6.909 10.051 7.913 1.00 90.88 178 SER A O 1
ATOM 1364 N N . GLU A 1 179 ? -7.209 10.492 10.090 1.00 94.62 179 GLU A N 1
ATOM 1365 C CA . GLU A 1 179 ? -5.809 10.317 10.496 1.00 94.62 179 GLU A CA 1
ATOM 1366 C C . GLU A 1 179 ? -5.620 9.129 11.438 1.00 94.62 179 GLU A C 1
ATOM 1368 O O . GLU A 1 179 ? -4.501 8.842 11.856 1.00 94.62 179 GLU A O 1
ATOM 1373 N N . ARG A 1 180 ? -6.691 8.393 11.748 1.00 95.44 180 ARG A N 1
ATOM 1374 C CA . ARG A 1 180 ? -6.634 7.204 12.596 1.00 95.44 180 ARG A CA 1
ATOM 1375 C C . ARG A 1 180 ? -7.205 5.983 11.899 1.00 95.44 180 ARG A C 1
ATOM 1377 O O . ARG A 1 180 ? -8.220 6.045 11.204 1.00 95.44 180 ARG A O 1
ATOM 1384 N N . GLU A 1 181 ? -6.600 4.850 12.197 1.00 97.38 181 GLU A N 1
ATOM 1385 C CA . GLU A 1 181 ? -7.115 3.534 11.851 1.00 97.38 181 GLU A CA 1
ATOM 1386 C C . GLU A 1 181 ? -7.141 2.655 13.085 1.00 97.38 181 GLU A C 1
ATOM 1388 O O . GLU A 1 181 ? -6.254 2.730 13.938 1.00 97.38 181 GLU A O 1
ATOM 1393 N N . TYR A 1 182 ? -8.154 1.805 13.161 1.00 97.94 182 TYR A N 1
ATOM 1394 C CA . TYR A 1 182 ? -8.272 0.806 14.208 1.00 97.94 182 TYR A CA 1
ATOM 1395 C C . TYR A 1 182 ? -8.495 -0.575 13.601 1.00 97.94 182 TYR A C 1
ATOM 1397 O O . TYR A 1 182 ? -8.980 -0.702 12.481 1.00 97.94 182 TYR A O 1
ATOM 1405 N N . SER A 1 183 ? -8.128 -1.613 14.342 1.00 97.94 183 SER A N 1
ATOM 1406 C CA . SER A 1 183 ? -8.446 -3.000 14.010 1.00 97.94 183 SER A CA 1
ATOM 1407 C C . SER A 1 183 ? -9.120 -3.640 15.212 1.00 97.94 183 SER A C 1
ATOM 1409 O O . SER A 1 183 ? -8.678 -3.426 16.341 1.00 97.94 183 SER A O 1
ATOM 1411 N N . VAL A 1 184 ? -10.172 -4.416 14.962 1.00 98.19 184 VAL A N 1
ATOM 1412 C CA . VAL A 1 184 ? -10.839 -5.265 15.955 1.00 98.19 184 VAL A CA 1
ATOM 1413 C C . VAL A 1 184 ? -10.879 -6.677 15.386 1.00 98.19 184 VAL A C 1
ATOM 1415 O O . VAL A 1 184 ? -11.441 -6.891 14.314 1.00 98.19 184 VAL A O 1
ATOM 1418 N N . SER A 1 185 ? -10.275 -7.634 16.084 1.00 97.69 185 SER A N 1
ATOM 1419 C CA . SER A 1 185 ? -10.154 -9.024 15.631 1.00 97.69 185 SER A CA 1
ATOM 1420 C C . SER A 1 185 ? -10.426 -9.997 16.774 1.00 97.69 185 SER A C 1
ATOM 1422 O O . SER A 1 185 ? -10.144 -9.683 17.921 1.00 97.69 185 SER A O 1
ATOM 1424 N N . GLN A 1 186 ? -10.939 -11.194 16.485 1.00 98.12 186 GLN A N 1
ATOM 1425 C CA . GLN A 1 186 ? -11.025 -12.289 17.470 1.00 98.12 186 GLN A CA 1
ATOM 1426 C C . GLN A 1 186 ? -9.738 -13.129 17.536 1.00 98.12 186 GLN A C 1
ATOM 1428 O O . GLN A 1 186 ? -9.651 -14.096 18.287 1.00 98.12 186 GLN A O 1
ATOM 1433 N N . THR A 1 187 ? -8.741 -12.800 16.717 1.00 97.19 187 THR A N 1
ATOM 1434 C CA . THR A 1 187 ? -7.445 -13.478 16.657 1.00 97.19 187 THR A CA 1
ATOM 1435 C C . THR A 1 187 ? -6.343 -12.449 16.858 1.00 97.19 187 THR A C 1
ATOM 1437 O O . THR A 1 187 ? -6.232 -11.510 16.066 1.00 97.19 187 THR A O 1
ATOM 1440 N N . GLU A 1 188 ? -5.549 -12.636 17.910 1.00 96.94 188 GLU A N 1
ATOM 1441 C CA . GLU A 1 188 ? -4.371 -11.821 18.218 1.00 96.94 188 GLU A CA 1
ATOM 1442 C C . GLU A 1 188 ? -3.418 -11.768 17.016 1.00 96.94 188 GLU A C 1
ATOM 1444 O O . GLU A 1 188 ? -3.204 -12.777 16.336 1.00 96.94 188 GLU A O 1
ATOM 1449 N N . GLY A 1 189 ? -2.876 -10.587 16.713 1.00 90.75 189 GLY A N 1
ATOM 1450 C CA . GLY A 1 189 ? -1.951 -10.409 15.592 1.00 90.75 189 GLY A CA 1
ATOM 1451 C C . GLY A 1 189 ? -2.606 -10.436 14.204 1.00 90.75 189 GLY A C 1
ATOM 1452 O O . GLY A 1 189 ? -1.908 -10.344 13.193 1.00 90.75 189 GLY A O 1
ATOM 1453 N N . SER A 1 190 ? -3.935 -10.560 14.120 1.00 89.56 190 SER A N 1
ATOM 1454 C CA . SER A 1 190 ? -4.679 -10.431 12.866 1.00 89.56 190 SER A CA 1
ATOM 1455 C C . SER A 1 190 ? -5.266 -9.027 12.745 1.00 89.56 190 SER A C 1
ATOM 1457 O O . SER A 1 190 ? -6.051 -8.594 13.592 1.00 89.56 190 SER A O 1
ATOM 1459 N N . TYR A 1 191 ? -4.899 -8.313 11.678 1.00 90.25 191 TYR A N 1
ATOM 1460 C CA . TYR A 1 191 ? -5.289 -6.918 11.490 1.00 90.25 191 TYR A CA 1
ATOM 1461 C C . TYR A 1 191 ? -6.107 -6.718 10.215 1.00 90.25 191 TYR A C 1
ATOM 1463 O O . TYR A 1 191 ? -5.640 -6.994 9.111 1.00 90.25 191 TYR A O 1
ATOM 1471 N N . SER A 1 192 ? -7.304 -6.155 10.370 1.00 92.00 192 SER A N 1
ATOM 1472 C CA . SER A 1 192 ? -8.109 -5.606 9.279 1.00 92.00 192 SER A CA 1
ATOM 1473 C C . SER A 1 192 ? -8.374 -4.140 9.602 1.00 92.00 192 SER A C 1
ATOM 1475 O O . SER A 1 192 ? -9.366 -3.809 10.249 1.00 92.00 192 SER A O 1
ATOM 1477 N N . TRP A 1 193 ? -7.440 -3.270 9.212 1.00 95.19 193 TRP A N 1
ATOM 1478 C CA . TRP A 1 193 ? -7.475 -1.848 9.550 1.00 95.19 193 TRP A CA 1
ATOM 1479 C C . TRP A 1 193 ? -8.670 -1.136 8.908 1.00 95.19 193 TRP A C 1
ATOM 1481 O O . TRP A 1 193 ? -8.893 -1.225 7.702 1.00 95.19 193 TRP A O 1
ATOM 1491 N N . VAL A 1 194 ? -9.416 -0.401 9.729 1.00 96.19 194 VAL A N 1
ATOM 1492 C CA . VAL A 1 194 ? -10.571 0.410 9.343 1.00 96.19 194 VAL A CA 1
ATOM 1493 C C . VAL A 1 194 ? -10.272 1.869 9.664 1.00 96.19 194 VAL A C 1
ATOM 1495 O O . VAL A 1 194 ? -9.949 2.211 10.805 1.00 96.19 194 VAL A O 1
ATOM 1498 N N . THR A 1 195 ? -10.394 2.745 8.665 1.00 95.75 195 THR A N 1
ATOM 1499 C CA . THR A 1 195 ? -10.261 4.195 8.860 1.00 95.75 195 THR A CA 1
ATOM 1500 C C . THR A 1 195 ? -11.424 4.720 9.698 1.00 95.75 195 THR A C 1
ATOM 1502 O O . THR A 1 195 ? -12.588 4.407 9.439 1.00 95.75 195 THR A O 1
ATOM 1505 N N . GLY A 1 196 ? -11.116 5.537 10.706 1.00 95.00 196 GLY A N 1
ATOM 1506 C CA . GLY A 1 196 ? -12.128 6.167 11.547 1.00 95.00 196 GLY A CA 1
ATOM 1507 C C . GLY A 1 196 ? -13.069 7.078 10.753 1.00 95.00 196 GLY A C 1
ATOM 1508 O O . GLY A 1 196 ? -12.649 7.822 9.871 1.00 95.00 196 GLY A O 1
ATOM 1509 N N . THR A 1 197 ? -14.357 7.058 11.091 1.00 96.06 197 THR A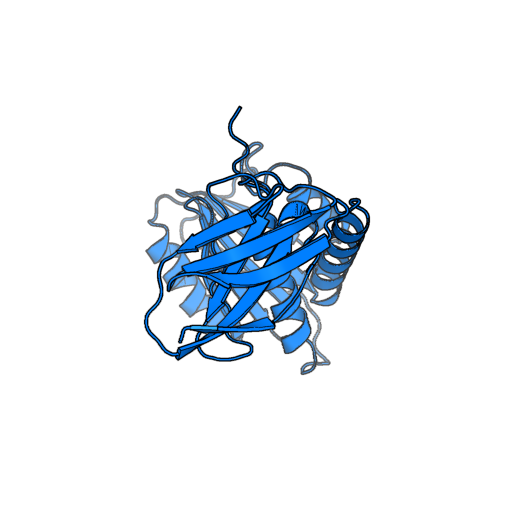 N 1
ATOM 1510 C CA . THR A 1 197 ? -15.359 7.981 10.523 1.00 96.06 197 THR A CA 1
ATOM 1511 C C . THR A 1 197 ? -15.581 9.225 11.382 1.00 96.06 197 THR A C 1
ATOM 1513 O O . THR A 1 197 ? -16.135 10.210 10.904 1.00 96.06 197 THR A O 1
ATOM 1516 N N . GLU A 1 198 ? -15.127 9.193 12.634 1.00 96.44 198 GLU A N 1
ATOM 1517 C CA . GLU A 1 198 ? -15.299 10.255 13.631 1.00 96.44 198 GLU A CA 1
ATOM 1518 C C . GLU A 1 198 ? -13.957 10.610 14.279 1.00 96.44 198 GLU A C 1
ATOM 1520 O O . GLU A 1 198 ? -13.050 9.771 14.342 1.00 96.44 198 GLU A O 1
ATOM 1525 N N . GLU A 1 199 ? -13.813 11.847 14.753 1.00 97.06 199 GLU A N 1
ATOM 1526 C CA . GLU A 1 199 ? -12.640 12.257 15.529 1.00 97.06 199 GLU A CA 1
ATOM 1527 C C . GLU A 1 199 ? -12.528 11.395 16.791 1.00 97.06 199 GLU A C 1
ATOM 1529 O O . GLU A 1 199 ? -13.510 11.195 17.499 1.00 97.06 199 GLU A O 1
ATOM 1534 N N . LEU A 1 200 ? -11.335 10.875 17.073 1.00 97.69 200 LEU A N 1
ATOM 1535 C CA . LEU A 1 200 ? -11.054 10.230 18.348 1.00 97.69 200 LEU A CA 1
ATOM 1536 C C . LEU A 1 200 ? -10.693 11.300 19.365 1.00 97.69 200 LEU A C 1
ATOM 1538 O O . LEU A 1 200 ? -9.560 11.771 19.391 1.00 97.69 200 LEU A O 1
ATOM 1542 N N . SER A 1 201 ? -11.659 11.672 20.191 1.00 97.56 201 SER A N 1
ATOM 1543 C CA . SER A 1 201 ? -11.498 12.641 21.268 1.00 97.56 201 SER A CA 1
ATOM 1544 C C . SER A 1 201 ? -12.231 12.176 22.531 1.00 97.56 201 SER A C 1
ATOM 1546 O O . SER A 1 201 ? -12.928 11.158 22.543 1.00 97.56 201 SER A O 1
ATOM 1548 N N . SER A 1 202 ? -12.003 12.880 23.638 1.00 96.25 202 SER A N 1
ATOM 1549 C CA . SER A 1 202 ? -12.624 12.569 24.928 1.00 96.25 202 SER A CA 1
ATOM 1550 C C . SER A 1 202 ? -14.153 12.758 24.876 1.00 96.25 202 SER A C 1
ATOM 1552 O O . SER A 1 202 ? -14.611 13.737 24.285 1.00 96.25 202 SER A O 1
ATOM 1554 N N . PRO A 1 203 ? -14.959 11.887 25.519 1.00 97.50 203 PRO A N 1
ATOM 1555 C CA . PRO A 1 203 ? -14.538 10.812 26.423 1.00 97.50 203 PRO A CA 1
ATOM 1556 C C . PRO A 1 203 ? -14.205 9.486 25.731 1.00 97.50 203 PRO A C 1
ATOM 1558 O O . PRO A 1 203 ? -13.360 8.748 26.237 1.00 97.50 203 PRO A O 1
ATOM 1561 N N . TYR A 1 204 ? -14.850 9.167 24.610 1.00 97.88 204 TYR A N 1
ATOM 1562 C CA . TYR A 1 204 ? -14.617 7.933 23.864 1.00 97.88 204 TYR A CA 1
ATOM 1563 C C . TYR A 1 204 ? -15.198 7.998 22.449 1.00 97.88 204 TYR A C 1
ATOM 1565 O O . TYR A 1 204 ? -16.078 8.807 22.164 1.00 97.88 204 TYR A O 1
ATOM 1573 N N . VAL A 1 205 ? -14.764 7.067 21.596 1.00 97.94 205 VAL A N 1
ATOM 1574 C CA . VAL A 1 205 ? -15.436 6.724 20.332 1.00 97.94 205 VAL A CA 1
ATOM 1575 C C . VAL A 1 205 ? -15.862 5.261 20.353 1.00 97.94 205 VAL A C 1
ATOM 1577 O O . VAL A 1 205 ? -15.100 4.403 20.797 1.00 97.94 205 VAL A O 1
ATOM 1580 N N . THR A 1 206 ? -17.061 4.974 19.845 1.00 97.50 206 THR A N 1
ATOM 1581 C CA . THR A 1 206 ? -17.577 3.605 19.694 1.00 97.50 206 THR A CA 1
ATOM 1582 C C . THR A 1 206 ? -17.081 2.998 18.380 1.00 97.50 206 THR A C 1
ATOM 1584 O O . THR A 1 206 ? -17.206 3.618 17.327 1.00 97.50 206 THR A O 1
ATOM 1587 N N . LEU A 1 207 ? -16.520 1.789 18.425 1.00 97.31 207 LEU A N 1
ATOM 1588 C CA . LEU A 1 207 ? -16.060 1.056 17.236 1.00 97.31 207 LEU A CA 1
ATOM 1589 C C . LEU A 1 207 ? -17.159 0.180 16.622 1.00 97.31 207 LEU A C 1
ATOM 1591 O O . LEU A 1 207 ? -17.077 -0.192 15.455 1.00 97.31 207 LEU A O 1
ATOM 1595 N N . GLY A 1 208 ? -18.183 -0.150 17.406 1.00 97.12 208 GLY A N 1
ATOM 1596 C CA . GLY A 1 208 ? -19.330 -0.942 16.980 1.00 97.12 208 GLY A CA 1
ATOM 1597 C C . GLY A 1 208 ? -19.907 -1.784 18.113 1.00 97.12 208 GLY A C 1
ATOM 1598 O O . GLY A 1 208 ? -19.399 -1.781 19.237 1.00 97.12 208 GLY A O 1
ATOM 1599 N N . THR A 1 209 ? -20.970 -2.516 17.794 1.00 97.94 209 THR A N 1
ATOM 1600 C CA . THR A 1 209 ? -21.565 -3.541 18.660 1.00 97.94 209 THR A CA 1
ATOM 1601 C C . THR A 1 209 ? -21.026 -4.906 18.257 1.00 97.94 209 THR A C 1
ATOM 1603 O O . THR A 1 209 ? -20.964 -5.223 17.069 1.00 97.94 209 THR A O 1
ATOM 1606 N N . PHE A 1 210 ? -20.664 -5.718 19.243 1.00 97.38 210 PHE A N 1
ATOM 1607 C CA . PHE A 1 210 ? -20.032 -7.014 19.036 1.00 97.38 210 PHE A CA 1
ATOM 1608 C C . PHE A 1 210 ? -20.772 -8.093 19.826 1.00 97.38 210 PHE A C 1
ATOM 1610 O O . PHE A 1 210 ? -21.421 -7.822 20.835 1.00 97.38 210 PHE A O 1
ATOM 1617 N N . THR A 1 211 ? -20.708 -9.333 19.348 1.00 97.94 211 THR A N 1
ATOM 1618 C CA . THR A 1 211 ? -21.224 -10.488 20.092 1.00 97.94 211 THR A CA 1
ATOM 1619 C C . THR A 1 211 ? -20.334 -10.796 21.295 1.00 97.94 211 THR A C 1
ATOM 1621 O O . THR A 1 211 ? -19.179 -10.383 21.332 1.00 97.94 211 THR A O 1
ATOM 1624 N N . GLN A 1 212 ? -20.847 -11.567 22.255 1.00 98.25 212 GLN A N 1
ATOM 1625 C CA . GLN A 1 212 ? -20.057 -12.057 23.387 1.00 98.25 212 GLN A CA 1
ATOM 1626 C C . GLN A 1 212 ? -18.781 -12.770 22.904 1.00 98.25 212 GLN A C 1
ATOM 1628 O O . GLN A 1 212 ? -18.839 -13.595 21.987 1.00 98.25 212 GLN A O 1
ATOM 1633 N N . GLY A 1 213 ? -17.635 -12.454 23.507 1.00 98.06 213 GLY A N 1
ATOM 1634 C CA . GLY A 1 213 ? -16.349 -13.021 23.107 1.00 98.06 213 GLY A CA 1
ATOM 1635 C C . GLY A 1 213 ? -15.143 -12.175 23.503 1.00 98.06 213 GLY A C 1
ATOM 1636 O O . GLY A 1 213 ? -15.273 -11.128 24.137 1.00 98.06 213 GLY A O 1
ATOM 1637 N N . ILE A 1 214 ? -13.964 -12.659 23.115 1.00 98.44 214 ILE A N 1
ATOM 1638 C CA . ILE A 1 214 ? -12.681 -11.975 23.292 1.00 98.44 214 ILE A CA 1
ATOM 1639 C C . ILE A 1 214 ? -12.303 -11.310 21.969 1.00 98.44 214 ILE A C 1
ATOM 1641 O O . ILE A 1 214 ? -12.378 -11.938 20.909 1.00 98.44 214 ILE A O 1
ATOM 1645 N N . TYR A 1 215 ? -11.901 -10.046 22.045 1.00 98.50 215 TYR A N 1
ATOM 1646 C CA . TYR A 1 215 ? -11.437 -9.255 20.914 1.00 98.50 215 TYR A CA 1
ATOM 1647 C C . TYR A 1 215 ? -10.089 -8.610 21.226 1.00 98.50 215 TYR A C 1
ATOM 1649 O O . TYR A 1 215 ? -9.815 -8.243 22.362 1.00 98.50 215 TYR A O 1
ATOM 1657 N N . TYR A 1 216 ? -9.278 -8.420 20.196 1.00 98.50 216 TYR A N 1
ATOM 1658 C CA . TYR A 1 216 ? -7.991 -7.743 20.227 1.00 98.50 216 TYR A CA 1
ATOM 1659 C C . TYR A 1 216 ? -8.122 -6.439 19.452 1.00 98.50 216 TYR A C 1
ATOM 1661 O O . TYR A 1 216 ? -8.491 -6.439 18.270 1.00 98.50 216 TYR A O 1
ATOM 1669 N N . VAL A 1 217 ? -7.867 -5.324 20.136 1.00 98.50 217 VAL A N 1
ATOM 1670 C CA . VAL A 1 217 ? -8.055 -3.980 19.587 1.00 98.50 217 VAL A CA 1
ATOM 1671 C C . VAL A 1 217 ? -6.709 -3.289 19.425 1.00 98.50 217 VAL A C 1
ATOM 1673 O O . VAL A 1 217 ? -5.904 -3.233 20.353 1.00 98.50 217 VAL A O 1
ATOM 1676 N N . SER A 1 218 ? -6.482 -2.727 18.240 1.00 98.31 218 SER A N 1
ATOM 1677 C CA . SER A 1 218 ? -5.272 -1.966 17.911 1.00 98.31 218 SER A CA 1
ATOM 1678 C C . SER A 1 218 ? -5.629 -0.596 17.340 1.00 98.31 218 SER A C 1
ATOM 1680 O O . SER A 1 218 ? -6.650 -0.460 16.663 1.00 98.31 218 SER A O 1
ATOM 1682 N N . LEU A 1 219 ? -4.786 0.412 17.578 1.00 97.75 219 LEU A N 1
ATOM 1683 C CA . LEU A 1 219 ? -4.970 1.788 17.099 1.00 97.75 219 LEU A CA 1
ATOM 1684 C C . LEU A 1 219 ? -3.651 2.364 16.580 1.00 97.75 219 LEU A C 1
ATOM 1686 O O . LEU A 1 219 ? -2.634 2.324 17.276 1.00 97.75 219 LEU A O 1
ATOM 1690 N N . ARG A 1 220 ? -3.689 2.983 15.397 1.00 95.50 220 ARG A N 1
ATOM 1691 C CA . ARG A 1 220 ? -2.536 3.680 14.814 1.00 95.50 220 ARG A CA 1
ATOM 1692 C C . ARG A 1 220 ? -2.892 5.031 14.200 1.00 95.50 220 ARG A C 1
ATOM 1694 O O . ARG A 1 220 ? -4.014 5.243 13.737 1.00 95.50 220 ARG A O 1
ATOM 1701 N N . HIS A 1 221 ? -1.903 5.916 14.164 1.00 93.75 221 HIS A N 1
ATOM 1702 C CA . HIS A 1 221 ? -1.919 7.165 13.414 1.00 93.75 221 HIS A CA 1
ATOM 1703 C C . HIS A 1 221 ? -1.518 6.895 11.960 1.00 93.75 221 HIS A C 1
ATOM 1705 O O . HIS A 1 221 ? -0.420 6.407 11.698 1.00 93.75 221 HIS A O 1
ATOM 1711 N N . ILE A 1 222 ? -2.391 7.214 11.008 1.00 88.31 222 ILE A N 1
ATOM 1712 C CA . ILE A 1 222 ? -2.174 6.938 9.582 1.00 88.31 222 ILE A CA 1
ATOM 1713 C C . ILE A 1 222 ? -0.958 7.700 9.028 1.00 88.31 222 ILE A C 1
ATOM 1715 O O . ILE A 1 222 ? -0.107 7.055 8.417 1.00 88.31 222 ILE A O 1
ATOM 1719 N N . PRO A 1 223 ? -0.819 9.031 9.222 1.00 84.75 223 PRO A N 1
ATOM 1720 C CA . PRO A 1 223 ? 0.256 9.797 8.588 1.00 84.75 223 PRO A CA 1
ATOM 1721 C C . PRO A 1 223 ? 1.665 9.378 9.013 1.00 84.75 223 PRO A C 1
ATOM 1723 O O . PRO A 1 223 ? 2.580 9.403 8.194 1.00 84.75 223 PRO A O 1
ATOM 1726 N N . THR A 1 224 ? 1.844 9.010 10.285 1.00 84.81 224 THR A N 1
ATOM 1727 C CA . THR A 1 224 ? 3.167 8.684 10.850 1.00 84.81 224 THR A CA 1
ATOM 1728 C C . THR A 1 224 ? 3.403 7.187 11.008 1.00 84.81 224 THR A C 1
ATOM 1730 O O . THR A 1 224 ? 4.520 6.766 11.289 1.00 84.81 224 THR A O 1
ATOM 1733 N N . GLY A 1 225 ? 2.355 6.368 10.879 1.00 85.19 225 GLY A N 1
ATOM 1734 C CA . GLY A 1 225 ? 2.400 4.943 11.197 1.00 85.19 225 GLY A CA 1
ATOM 1735 C C . GLY A 1 225 ? 2.576 4.643 12.690 1.00 85.19 225 GLY A C 1
ATOM 1736 O O . GLY A 1 225 ? 2.750 3.482 13.052 1.00 85.19 225 GLY A O 1
ATOM 1737 N N . HIS A 1 226 ? 2.542 5.657 13.563 1.00 88.06 226 HIS A N 1
ATOM 1738 C CA . HIS A 1 226 ? 2.726 5.471 14.998 1.00 88.06 226 HIS A CA 1
ATOM 1739 C C . HIS A 1 226 ? 1.601 4.623 15.586 1.00 88.06 226 HIS A C 1
ATOM 1741 O O . HIS A 1 226 ? 0.421 4.911 15.383 1.00 88.06 226 HIS A O 1
ATOM 1747 N N . ILE A 1 227 ? 1.972 3.585 16.330 1.00 93.62 227 ILE A N 1
ATOM 1748 C CA . ILE A 1 227 ? 1.024 2.686 16.975 1.00 93.62 227 ILE A CA 1
ATOM 1749 C C . ILE A 1 227 ? 0.874 3.101 18.433 1.00 93.62 227 ILE A C 1
ATOM 1751 O O . ILE A 1 227 ? 1.850 3.101 19.179 1.00 93.62 227 ILE A O 1
ATOM 1755 N N . TYR A 1 228 ? -0.352 3.436 18.833 1.00 95.62 228 TYR A N 1
ATOM 1756 C CA . TYR A 1 228 ? -0.648 3.829 20.212 1.00 95.62 228 TYR A CA 1
ATOM 1757 C C . TYR A 1 228 ? -0.792 2.613 21.123 1.00 95.62 228 TYR A C 1
ATOM 1759 O O . TYR A 1 228 ? -0.331 2.630 22.260 1.00 95.62 228 TYR A O 1
ATOM 1767 N N . PHE A 1 229 ? -1.419 1.552 20.617 1.00 97.69 229 PHE A N 1
ATOM 1768 C CA . PHE A 1 229 ? -1.504 0.253 21.275 1.00 97.69 229 PHE A CA 1
ATOM 1769 C C . PHE A 1 229 ? -1.804 -0.846 20.248 1.00 97.69 229 PHE A C 1
ATOM 1771 O O . PHE A 1 229 ? -2.462 -0.600 19.230 1.00 97.69 229 PHE A O 1
ATOM 1778 N N . THR A 1 230 ? -1.325 -2.057 20.531 1.00 97.81 230 THR A N 1
ATOM 1779 C CA . THR A 1 230 ? -1.537 -3.273 19.734 1.00 97.81 230 THR A CA 1
ATOM 1780 C C . THR A 1 230 ? -2.175 -4.351 20.587 1.00 97.81 230 THR A C 1
ATOM 1782 O O . THR A 1 230 ? -1.765 -4.536 21.731 1.00 97.81 230 THR A O 1
ATOM 1785 N N . ASP A 1 231 ? -3.124 -5.071 19.998 1.00 97.25 231 ASP A N 1
ATOM 1786 C CA . ASP A 1 231 ? -3.689 -6.312 20.530 1.00 97.25 231 ASP A CA 1
ATOM 1787 C C . ASP A 1 231 ? -4.143 -6.227 21.998 1.00 97.25 231 ASP A C 1
ATOM 1789 O O . ASP A 1 231 ? -3.985 -7.163 22.779 1.00 97.25 231 ASP A O 1
ATOM 1793 N N . VAL A 1 232 ? -4.737 -5.097 22.391 1.00 98.50 232 VAL A N 1
ATOM 1794 C CA . VAL A 1 232 ? -5.308 -4.965 23.733 1.00 98.50 232 VAL A CA 1
ATOM 1795 C C . VAL A 1 232 ? -6.566 -5.823 23.803 1.00 98.50 232 VAL A C 1
ATOM 1797 O O . VAL A 1 232 ? -7.512 -5.607 23.040 1.00 98.50 232 VAL A O 1
ATOM 1800 N N . GLU A 1 233 ? -6.560 -6.792 24.715 1.00 98.56 233 GLU A N 1
ATOM 1801 C CA . GLU A 1 233 ? -7.681 -7.695 24.945 1.00 98.56 233 GLU A CA 1
ATOM 1802 C C . GLU A 1 233 ? -8.896 -6.942 25.513 1.00 98.56 233 GLU A C 1
ATOM 1804 O O . GLU A 1 233 ? -8.801 -6.208 26.499 1.00 98.56 233 GLU A O 1
ATOM 1809 N N . VAL A 1 234 ? -10.056 -7.146 24.892 1.00 98.50 234 VAL A N 1
ATOM 1810 C CA . VAL A 1 234 ? -11.355 -6.620 25.310 1.00 98.50 234 VAL A CA 1
ATOM 1811 C C . VAL A 1 234 ? -12.361 -7.764 25.337 1.00 98.50 234 VAL A C 1
ATOM 1813 O O . VAL A 1 234 ? -12.612 -8.418 24.325 1.00 98.50 234 VAL A O 1
ATOM 1816 N N . ILE A 1 235 ? -12.963 -7.990 26.504 1.00 98.31 235 ILE A N 1
ATOM 1817 C CA . ILE A 1 235 ? -13.957 -9.044 26.721 1.00 98.31 235 ILE A CA 1
ATOM 1818 C C . ILE A 1 235 ? -15.354 -8.423 26.664 1.00 98.31 235 ILE A C 1
ATOM 1820 O O . ILE A 1 235 ? -15.682 -7.556 27.473 1.00 98.31 235 ILE A O 1
ATOM 1824 N N . ILE A 1 236 ? -16.183 -8.889 25.731 1.00 97.88 236 ILE A N 1
ATOM 1825 C CA . ILE A 1 236 ? -17.621 -8.604 25.707 1.00 97.88 236 ILE A CA 1
ATOM 1826 C C . ILE A 1 236 ? -18.327 -9.710 26.489 1.00 97.88 236 ILE A C 1
ATOM 1828 O O . ILE A 1 236 ? -18.258 -10.875 26.091 1.00 97.88 236 ILE A O 1
ATOM 1832 N N . SER A 1 237 ? -18.972 -9.339 27.601 1.00 94.81 237 SER A N 1
ATOM 1833 C CA . SER A 1 237 ? -19.678 -10.244 28.524 1.00 94.81 237 SER A CA 1
ATOM 1834 C C . SER A 1 237 ? -21.156 -10.389 28.216 1.00 94.81 237 SER A C 1
ATOM 1836 O O . SER A 1 237 ? -21.791 -9.344 27.953 1.00 94.81 237 SER A O 1
#

Sequence (237 aa):
MRNRGISSVILLMVVIAIIFIAAGYFSLTRKSGEELPVYPGAAPSEIPESGLFSGELLSDFVSHGISVSAYTTGTSPNEVLDWYRSEMSNRGWTKILDNAVFDNCHLLSFQRENEGAGVFENRGTLILFHGTLEQFQAIAEEWYKEKQALPSPMLSAAPAASDGTICIYVQTGSLPASEREYSVSQTEGSYSWVTGTEELSSPYVTLGTFTQGIYYVSLRHIPTGHIYFTDVEVIIS

Foldseek 3Di:
DDPPDDLLLLVVLLLVLVLLVVPQVPFDDDDDDDDDDDQPPWAFDDDDCDDSCHPDVVVLCVVLVKDKTKTFDPDDPVVSLVVSVVVCVVVVWDWRDAQDADPQKGKTWTDDGQKIWMWIDHPRMIMIIIDGSVSSNVSSVVVLVVLQPPDDWDWDWDWEDDPQWIKIATPDTKAAQQFKWKAKALDFPDGDTDGGPGIADPGIDTPDGHDFHKIFMWMAGSSNRHTPDGGDIYGDD